Protein AF-A0A8T4E4V2-F1 (afdb_monomer_lite)

Sequence (304 aa):
MKYALSVFMALALLLAGCPQEGSPDGGIWGGAGSCSDSDGGIYEFTRGVATVEDGAGTDKCLGQGGSVLEYYCEDGELASTDVECPLGYVCDDGACIVTPCFDTEEDADPGVAGTVQYSGAQYADSCIDDTWVREYSCTKEGVSEEAIECEEDEKCERGECMPILPCIDSDNGKDVYSAGVASVGAASYSDICVSYNVVFEYYCEDGGVRDVQIMC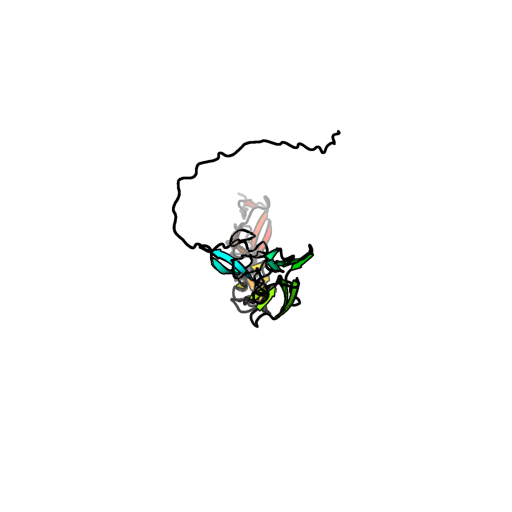PDGEECSGGVCIEAGDRECTDTDDGKSRYQRGTVSYWVGGEELSETDKCYDQDSVLEVWCTEDGSVGFGILECYDSDWCEDGACTSGS

Radius of gyration: 45.71 Å; chains: 1; bounding box: 99×48×114 Å

Structure (mmCIF, N/CA/C/O backbone):
data_AF-A0A8T4E4V2-F1
#
_entry.id   AF-A0A8T4E4V2-F1
#
loop_
_atom_site.group_PDB
_atom_site.id
_atom_site.type_symbol
_atom_site.label_atom_id
_atom_site.label_alt_id
_atom_site.label_comp_id
_atom_site.label_asym_id
_atom_site.label_entity_id
_atom_site.label_seq_id
_atom_site.pdbx_PDB_ins_code
_atom_site.Cartn_x
_atom_site.Cartn_y
_atom_site.Cartn_z
_atom_site.occupancy
_atom_site.B_iso_or_equiv
_atom_site.auth_seq_id
_atom_site.auth_comp_id
_atom_site.auth_asym_id
_atom_site.auth_atom_id
_atom_site.pdbx_PDB_model_num
ATOM 1 N N . MET A 1 1 ? -32.887 -2.544 -43.408 1.00 39.47 1 MET A N 1
ATOM 2 C CA . MET A 1 1 ? -32.008 -1.500 -43.982 1.00 39.47 1 MET A CA 1
ATOM 3 C C . MET A 1 1 ? -30.598 -2.080 -43.859 1.00 39.47 1 MET A C 1
ATOM 5 O O . MET A 1 1 ? -30.280 -2.464 -42.748 1.00 39.47 1 MET A O 1
ATOM 9 N N . LYS A 1 2 ? -29.828 -2.450 -44.902 1.00 36.28 2 LYS A N 1
ATOM 10 C CA . LYS A 1 2 ? -29.526 -1.802 -46.211 1.00 36.28 2 LYS A CA 1
ATOM 11 C C . LYS A 1 2 ? -29.052 -0.354 -45.995 1.00 36.28 2 LYS A C 1
ATOM 13 O O . LYS A 1 2 ? -29.832 0.379 -45.404 1.00 36.28 2 LYS A O 1
ATOM 18 N N . TYR A 1 3 ? -27.867 0.112 -46.410 1.00 35.22 3 TYR A N 1
ATOM 19 C CA . TYR A 1 3 ? -26.816 -0.400 -47.331 1.00 35.22 3 TYR A CA 1
ATOM 20 C C . TYR A 1 3 ? -25.424 -0.318 -46.633 1.00 35.22 3 TYR A C 1
ATOM 22 O O . TYR A 1 3 ? -25.357 0.322 -45.592 1.00 35.22 3 TYR A O 1
ATOM 30 N N . ALA A 1 4 ? -24.301 -0.953 -47.011 1.00 37.88 4 ALA A N 1
ATOM 31 C CA . ALA A 1 4 ? -23.813 -1.669 -48.212 1.00 37.88 4 ALA A CA 1
ATOM 32 C C . ALA A 1 4 ? -23.193 -0.816 -49.356 1.00 37.88 4 ALA A C 1
ATOM 34 O O . ALA A 1 4 ? -23.820 0.136 -49.806 1.00 37.88 4 ALA A O 1
ATOM 35 N N . LEU A 1 5 ? -22.036 -1.279 -49.884 1.00 36.38 5 LEU A N 1
ATOM 36 C CA . LEU A 1 5 ? -21.219 -0.735 -51.004 1.00 36.38 5 LEU A CA 1
ATOM 37 C C . LEU A 1 5 ? -20.515 0.626 -50.742 1.00 36.38 5 LEU A C 1
ATOM 39 O O . LEU A 1 5 ? -21.020 1.430 -49.973 1.00 36.38 5 LEU A O 1
ATOM 43 N N . SER A 1 6 ? -19.363 0.968 -51.350 1.00 35.31 6 SER A N 1
ATOM 44 C CA . SER A 1 6 ? -18.409 0.212 -52.198 1.00 35.31 6 SER A CA 1
ATOM 45 C C . SER A 1 6 ? -17.025 0.890 -52.213 1.00 35.31 6 SER A C 1
ATOM 47 O O . SER A 1 6 ? -16.926 2.106 -52.086 1.00 35.31 6 SER A O 1
ATOM 49 N N . VAL A 1 7 ? -15.981 0.108 -52.505 1.00 43.50 7 VAL A N 1
ATOM 50 C CA . VAL A 1 7 ? -14.716 0.561 -53.119 1.00 43.50 7 VAL A CA 1
ATOM 51 C C . VAL A 1 7 ? -14.992 1.364 -54.401 1.00 43.50 7 VAL A C 1
ATOM 53 O O . VAL A 1 7 ? -15.831 0.915 -55.181 1.00 43.50 7 VAL A O 1
ATOM 56 N N . PHE A 1 8 ? -14.258 2.458 -54.667 1.00 36.69 8 PHE A N 1
ATOM 57 C CA . PHE A 1 8 ? -13.700 2.750 -56.005 1.00 36.69 8 PHE A CA 1
ATOM 58 C C . PHE A 1 8 ? -12.601 3.834 -56.007 1.00 36.69 8 PHE A C 1
ATOM 60 O O . PHE A 1 8 ? -12.699 4.854 -55.333 1.00 36.69 8 PHE A O 1
ATOM 67 N N . MET A 1 9 ? -11.573 3.584 -56.826 1.00 43.47 9 MET A N 1
ATOM 68 C CA . MET A 1 9 ? -10.513 4.501 -57.274 1.00 43.47 9 MET A CA 1
ATOM 69 C C . MET A 1 9 ? -10.994 5.917 -57.640 1.00 43.47 9 MET A C 1
ATOM 71 O O . MET A 1 9 ? -11.980 6.064 -58.361 1.00 43.47 9 MET A O 1
ATOM 75 N N . ALA A 1 10 ? -10.165 6.921 -57.338 1.00 35.94 10 ALA A N 1
ATOM 76 C CA . ALA A 1 10 ? -10.130 8.189 -58.068 1.00 35.94 10 ALA A CA 1
ATOM 77 C C . ALA A 1 10 ? -8.676 8.673 -58.235 1.00 35.94 10 ALA A C 1
ATOM 79 O O . ALA A 1 10 ? -8.118 9.349 -57.375 1.00 35.94 10 ALA A O 1
ATOM 80 N N . LEU A 1 11 ? -8.059 8.307 -59.362 1.00 46.28 11 LEU A N 1
ATOM 81 C CA . LEU A 1 11 ? -6.797 8.885 -59.822 1.00 46.28 11 LEU A CA 1
ATOM 82 C C . LEU A 1 11 ? -7.054 10.335 -60.268 1.00 46.28 11 LEU A C 1
ATOM 84 O O . LEU A 1 11 ? -7.812 10.551 -61.213 1.00 46.28 11 LEU A O 1
ATOM 88 N N . ALA A 1 12 ? -6.405 11.310 -59.634 1.00 37.03 12 ALA A N 1
ATOM 89 C CA . ALA A 1 12 ? -6.457 12.711 -60.046 1.00 37.03 12 ALA A CA 1
ATOM 90 C C . ALA A 1 12 ? -5.039 13.250 -60.278 1.00 37.03 12 ALA A C 1
ATOM 92 O O . ALA A 1 12 ? -4.390 13.745 -59.360 1.00 37.03 12 ALA A O 1
ATOM 93 N N . LEU A 1 13 ? -4.563 13.172 -61.527 1.00 45.62 13 LEU A N 1
ATOM 94 C CA . LEU A 1 13 ? -3.445 14.009 -61.964 1.00 45.62 13 LEU A CA 1
ATOM 95 C C . LEU A 1 13 ? -3.880 15.476 -61.876 1.00 45.62 13 LEU A C 1
ATOM 97 O O . LEU A 1 13 ? -4.784 15.892 -62.601 1.00 45.62 13 LEU A O 1
ATOM 101 N N . LEU A 1 14 ? -3.178 16.268 -61.070 1.00 39.56 14 LEU A N 1
ATOM 102 C CA . LEU A 1 14 ? -3.188 17.722 -61.177 1.00 39.56 14 LEU A CA 1
ATOM 103 C C . LEU A 1 14 ? -1.770 18.209 -61.460 1.00 39.56 14 LEU A C 1
ATOM 105 O O . LEU A 1 14 ? -0.924 18.314 -60.579 1.00 39.56 14 LEU A O 1
ATOM 109 N N . LEU A 1 15 ? -1.532 18.487 -62.742 1.00 49.88 15 LEU A N 1
ATOM 110 C CA . LEU A 1 15 ? -0.359 19.204 -63.217 1.00 49.88 15 LEU A CA 1
ATOM 111 C C . LEU A 1 15 ? -0.429 20.651 -62.713 1.00 49.88 15 LEU A C 1
ATOM 113 O O . LEU A 1 15 ? -1.198 21.453 -63.239 1.00 49.88 15 LEU A O 1
ATOM 117 N N . ALA A 1 16 ? 0.406 20.986 -61.735 1.00 39.09 16 ALA A N 1
ATOM 118 C CA . ALA A 1 16 ? 0.757 22.358 -61.398 1.00 39.09 16 ALA A CA 1
ATOM 119 C C . ALA A 1 16 ? 2.285 22.464 -61.453 1.00 39.09 16 ALA A C 1
ATOM 121 O O . ALA A 1 16 ? 2.982 21.906 -60.611 1.00 39.09 16 ALA A O 1
ATOM 122 N N . GLY A 1 17 ? 2.809 23.107 -62.497 1.00 41.75 17 GLY A N 1
ATOM 123 C CA . GLY A 1 17 ? 4.249 23.314 -62.632 1.00 41.75 17 GLY A CA 1
ATOM 124 C C . GLY A 1 17 ? 4.733 24.397 -61.672 1.00 41.75 17 GLY A C 1
ATOM 125 O O . GLY A 1 17 ? 4.156 25.485 -61.645 1.00 41.75 17 GLY A O 1
ATOM 126 N N . CYS A 1 18 ? 5.806 24.122 -60.930 1.00 37.28 18 CYS A N 1
ATOM 127 C CA . CYS A 1 18 ? 6.566 25.173 -60.255 1.00 37.28 18 CYS A CA 1
ATOM 128 C C . CYS A 1 18 ? 7.461 25.924 -61.263 1.00 37.28 18 CYS A C 1
ATOM 130 O O . CYS A 1 18 ? 7.867 25.335 -62.271 1.00 37.28 18 CYS A O 1
ATOM 132 N N . PRO A 1 19 ? 7.757 27.218 -61.037 1.00 37.38 19 PRO A N 1
ATOM 133 C CA . PRO A 1 19 ? 8.460 28.042 -62.015 1.00 37.38 19 PRO A CA 1
ATOM 134 C C . PRO A 1 19 ? 9.952 27.708 -62.083 1.00 37.38 19 PRO A C 1
ATOM 136 O O . PRO A 1 19 ? 10.592 27.480 -61.059 1.00 37.38 19 PRO A O 1
ATOM 139 N N . GLN A 1 20 ? 10.529 27.791 -63.283 1.00 42.16 20 GLN A N 1
ATOM 140 C CA . GLN A 1 20 ? 11.964 28.024 -63.421 1.00 42.16 20 GLN A CA 1
ATOM 141 C C . GLN A 1 20 ? 12.259 29.502 -63.144 1.00 42.16 20 GLN A C 1
ATOM 143 O O . GLN A 1 20 ? 12.123 30.346 -64.029 1.00 42.16 20 GLN A O 1
ATOM 148 N N . GLU A 1 21 ? 12.716 29.796 -61.934 1.00 40.00 21 GLU A N 1
ATOM 149 C CA . GLU A 1 21 ? 13.659 30.890 -61.700 1.00 40.00 21 GLU A CA 1
ATOM 150 C C . GLU A 1 21 ? 15.050 30.233 -61.712 1.00 40.00 21 GLU A C 1
ATOM 152 O O . GLU A 1 21 ? 15.244 29.159 -61.155 1.00 40.00 21 GLU A O 1
ATOM 157 N N . GLY A 1 22 ? 16.062 30.716 -62.418 1.00 36.47 22 GLY A N 1
ATOM 158 C CA . GLY A 1 22 ? 16.356 32.108 -62.730 1.00 36.47 22 GLY A CA 1
ATOM 159 C C . GLY A 1 22 ? 17.825 32.327 -62.374 1.00 36.47 22 GLY A C 1
ATOM 160 O O . GL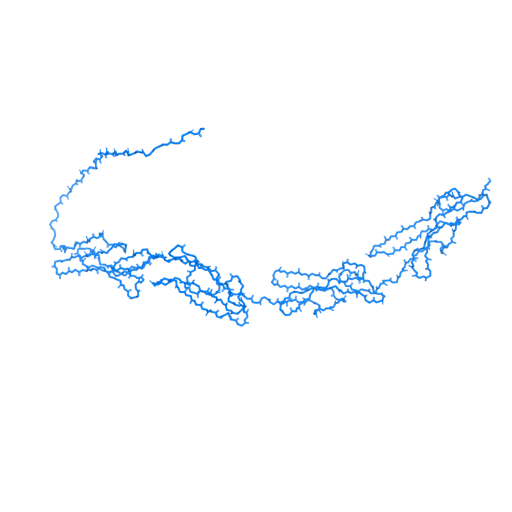Y A 1 22 ? 18.135 33.092 -61.472 1.00 36.47 22 GLY A O 1
ATOM 161 N N . SER A 1 23 ? 18.716 31.556 -63.009 1.00 51.50 23 SER A N 1
ATOM 162 C CA . SER A 1 23 ? 20.150 31.534 -62.696 1.00 51.50 23 SER A CA 1
ATOM 163 C C . SER A 1 23 ? 20.812 32.887 -62.993 1.00 51.50 23 SER A C 1
ATOM 165 O O . SER A 1 23 ? 20.654 33.389 -64.109 1.00 51.50 23 SER A O 1
ATOM 167 N N . PRO A 1 24 ? 21.591 33.448 -62.049 1.00 48.00 24 PRO A N 1
ATOM 168 C CA . PRO A 1 24 ? 22.550 34.502 -62.330 1.00 48.00 24 PRO A CA 1
ATOM 169 C C . PRO A 1 24 ? 23.978 33.939 -62.458 1.00 48.00 24 PRO A C 1
ATOM 171 O O . PRO A 1 24 ? 24.531 33.364 -61.525 1.00 48.00 24 PRO A O 1
ATOM 174 N N . ASP A 1 25 ? 24.555 34.143 -63.639 1.00 44.91 25 ASP A N 1
ATOM 175 C CA . ASP A 1 25 ? 25.971 34.403 -63.931 1.00 44.91 25 ASP A CA 1
ATOM 176 C C . ASP A 1 25 ? 27.081 33.791 -63.042 1.00 44.91 25 ASP A C 1
ATOM 178 O O . ASP A 1 25 ? 27.530 34.361 -62.051 1.00 44.91 25 ASP A O 1
ATOM 182 N N . GLY A 1 26 ? 27.707 32.738 -63.575 1.00 51.09 26 GLY A N 1
ATOM 183 C CA . GLY A 1 26 ? 29.086 32.860 -64.073 1.00 51.09 26 GLY A CA 1
ATOM 184 C C . GLY A 1 26 ? 30.171 33.399 -63.127 1.00 51.09 26 GLY A C 1
ATOM 185 O O . GLY A 1 26 ? 30.772 34.435 -63.413 1.00 51.09 26 GLY A O 1
ATOM 186 N N . GLY A 1 27 ? 30.526 32.636 -62.091 1.00 36.19 27 GLY A N 1
ATOM 187 C CA . GLY A 1 27 ? 31.752 32.830 -61.307 1.00 36.19 27 GLY A CA 1
ATOM 188 C C . GLY A 1 27 ? 32.769 31.707 -61.531 1.00 36.19 27 GLY A C 1
ATOM 189 O O . GLY A 1 27 ? 32.610 30.621 -60.987 1.00 36.19 27 GLY A O 1
ATOM 190 N N . ILE A 1 28 ? 33.838 31.957 -62.299 1.00 53.66 28 ILE A N 1
ATOM 191 C CA . ILE A 1 28 ? 34.968 31.016 -62.414 1.00 53.66 28 ILE A CA 1
ATOM 192 C C . ILE A 1 28 ? 35.883 31.190 -61.195 1.00 53.66 28 ILE A C 1
ATOM 194 O O . ILE A 1 28 ? 36.701 32.108 -61.173 1.00 53.66 28 ILE A O 1
ATOM 198 N N . TRP A 1 29 ? 35.779 30.284 -60.224 1.00 45.31 29 TRP A N 1
ATOM 199 C CA . TRP A 1 29 ? 36.823 29.977 -59.238 1.00 45.31 29 TRP A CA 1
ATOM 200 C C . TRP A 1 29 ? 37.020 28.456 -59.199 1.00 45.31 29 TRP A C 1
ATOM 202 O O . TRP A 1 29 ? 36.083 27.701 -59.449 1.00 45.31 29 TRP A O 1
ATOM 212 N N . GLY A 1 30 ? 38.265 28.009 -59.033 1.00 41.50 30 GLY A N 1
ATOM 213 C CA . GLY A 1 30 ? 38.653 26.626 -59.326 1.00 41.50 30 GLY A CA 1
ATOM 214 C C . GLY A 1 30 ? 38.574 25.681 -58.130 1.00 41.50 30 GLY A C 1
ATOM 215 O O . GLY A 1 30 ? 38.861 26.092 -57.012 1.00 41.50 30 GLY A O 1
ATOM 216 N N . GLY A 1 31 ? 38.299 24.405 -58.417 1.00 50.94 31 GLY A N 1
ATOM 217 C CA . GLY A 1 31 ? 38.562 23.286 -57.508 1.00 50.94 31 GLY A CA 1
ATOM 218 C C . GLY A 1 31 ? 37.593 23.150 -56.336 1.00 50.94 31 GLY A C 1
ATOM 219 O O . GLY A 1 31 ? 38.034 23.195 -55.196 1.00 50.94 31 GLY A O 1
ATOM 220 N N . ALA A 1 32 ? 36.305 22.945 -56.617 1.00 52.34 32 ALA A N 1
ATOM 221 C CA . ALA A 1 32 ? 35.424 22.257 -55.675 1.00 52.34 32 ALA A CA 1
ATOM 222 C C . ALA A 1 32 ? 35.507 20.750 -55.960 1.00 52.34 32 ALA A C 1
ATOM 224 O O . ALA A 1 32 ? 35.375 20.354 -57.124 1.00 52.34 32 ALA A O 1
ATOM 225 N N . GLY A 1 33 ? 35.742 19.934 -54.930 1.00 61.53 33 GLY A N 1
ATOM 226 C CA . GLY A 1 33 ? 35.656 18.480 -55.042 1.00 61.53 33 GLY A CA 1
ATOM 227 C C . GLY A 1 33 ? 34.242 18.059 -55.444 1.00 61.53 33 GLY A C 1
ATOM 228 O O . GLY A 1 33 ? 33.252 18.639 -54.991 1.00 61.53 33 GLY A O 1
ATOM 229 N N . SER A 1 34 ? 34.122 17.081 -56.342 1.00 85.62 34 SER A N 1
ATOM 230 C CA . SER A 1 34 ? 32.820 16.518 -56.697 1.00 85.62 34 SER A CA 1
ATOM 231 C C . SER A 1 34 ? 32.467 15.392 -55.729 1.00 85.62 34 SER A C 1
ATOM 233 O O . SER A 1 34 ? 32.663 14.220 -56.052 1.00 85.62 34 SER A O 1
ATOM 235 N N . CYS A 1 35 ? 31.963 15.754 -54.550 1.00 91.44 35 CYS A N 1
ATOM 236 C CA . CYS A 1 35 ? 31.264 14.808 -53.688 1.00 91.44 35 CYS A CA 1
ATOM 237 C C . CYS A 1 35 ? 29.815 14.631 -54.165 1.00 91.44 35 CYS A C 1
ATOM 239 O O . CYS A 1 35 ? 29.146 15.607 -54.521 1.00 91.44 35 CYS A O 1
ATOM 241 N N . SER A 1 36 ? 29.328 13.393 -54.183 1.00 94.06 36 SER A N 1
ATOM 242 C CA . SER A 1 36 ? 27.912 13.072 -54.375 1.00 94.06 36 SER A CA 1
ATOM 243 C C . SER A 1 36 ? 27.434 12.081 -53.332 1.00 94.06 36 SER A C 1
ATOM 245 O O . SER A 1 36 ? 28.112 11.089 -53.076 1.00 94.06 36 SER A O 1
ATOM 247 N N . ASP A 1 37 ? 26.249 12.349 -52.806 1.00 94.12 37 ASP A N 1
ATOM 248 C CA . ASP A 1 37 ? 25.612 11.641 -51.703 1.00 94.12 37 ASP A CA 1
ATOM 249 C C . ASP A 1 37 ? 24.332 10.940 -52.189 1.00 94.12 37 ASP A C 1
ATOM 251 O O . ASP A 1 37 ? 23.680 11.445 -53.112 1.00 94.12 37 ASP A O 1
ATOM 255 N N . SER A 1 38 ? 23.984 9.775 -51.636 1.00 95.81 38 SER A N 1
ATOM 256 C CA . SER A 1 38 ? 22.912 8.926 -52.186 1.00 95.81 38 SER A CA 1
ATOM 257 C C . SER A 1 38 ? 21.547 9.073 -51.508 1.00 95.81 38 SER A C 1
ATOM 259 O O . SER A 1 38 ? 20.529 8.873 -52.174 1.00 95.81 38 SER A O 1
ATOM 261 N N . ASP A 1 39 ? 21.515 9.435 -50.229 1.00 92.50 39 ASP A N 1
ATOM 262 C CA . ASP A 1 39 ? 20.314 9.837 -49.470 1.00 92.50 39 ASP A CA 1
ATOM 263 C C . ASP A 1 39 ? 20.184 11.372 -49.407 1.00 92.50 39 ASP A C 1
ATOM 265 O O . ASP A 1 39 ? 19.068 11.897 -49.417 1.00 92.50 39 ASP A O 1
ATOM 269 N N . GLY A 1 40 ? 21.310 12.092 -49.480 1.00 88.56 40 GLY A N 1
ATOM 270 C CA . GLY A 1 40 ? 21.368 13.541 -49.629 1.00 88.56 40 GLY A CA 1
ATOM 271 C C . GLY A 1 40 ? 21.808 14.310 -48.384 1.00 88.56 40 GLY A C 1
ATOM 272 O O . GLY A 1 40 ? 21.479 15.499 -48.295 1.00 88.56 40 GLY A O 1
ATOM 273 N N . GLY A 1 41 ? 22.514 13.683 -47.441 1.00 90.50 41 GLY A N 1
ATOM 274 C CA . GLY A 1 41 ? 23.152 14.371 -46.323 1.00 90.50 41 GLY A CA 1
ATOM 275 C C . GLY A 1 41 ? 23.321 13.459 -45.115 1.00 90.50 41 GLY A C 1
ATOM 276 O O . GLY A 1 41 ? 23.937 12.415 -45.206 1.00 90.50 41 GLY A O 1
ATOM 277 N N . ILE A 1 42 ? 22.797 13.888 -43.967 1.00 94.56 42 ILE A N 1
ATOM 278 C CA . ILE A 1 42 ? 22.727 13.061 -42.759 1.00 94.56 42 ILE A CA 1
ATOM 279 C C . ILE A 1 42 ? 21.274 12.575 -42.652 1.00 94.56 42 ILE A C 1
ATOM 281 O O . ILE A 1 42 ? 20.386 13.385 -42.370 1.00 94.56 42 ILE A O 1
ATOM 285 N N . TYR A 1 43 ? 21.038 11.298 -42.953 1.00 94.06 43 TYR A N 1
ATOM 286 C CA . TYR A 1 43 ? 19.743 10.620 -43.055 1.00 94.06 43 TYR A CA 1
ATOM 287 C C . TYR A 1 43 ? 19.807 9.172 -42.536 1.00 94.06 43 TYR A C 1
ATOM 289 O O . TYR A 1 43 ? 19.597 8.204 -43.271 1.00 94.06 43 TYR A O 1
ATOM 297 N N . GLU A 1 44 ? 19.908 9.033 -41.217 1.00 93.81 44 GLU A N 1
ATOM 298 C CA . GLU A 1 44 ? 20.176 7.790 -40.487 1.00 93.81 44 GLU A CA 1
ATOM 299 C C . GLU A 1 44 ? 19.194 6.629 -40.752 1.00 93.81 44 GLU A C 1
ATOM 301 O O . GLU A 1 44 ? 19.479 5.479 -40.427 1.00 93.81 44 GLU A O 1
ATOM 306 N N . PHE A 1 45 ? 18.022 6.893 -41.338 1.00 94.44 45 PHE A N 1
ATOM 307 C CA . PHE A 1 45 ? 17.005 5.891 -41.691 1.00 94.44 45 PHE A CA 1
ATOM 308 C C . PHE A 1 45 ? 17.195 5.247 -43.074 1.00 94.44 45 PHE A C 1
ATOM 310 O O . PHE A 1 45 ? 16.421 4.362 -43.450 1.00 94.44 45 PHE A O 1
ATOM 317 N N . THR A 1 46 ? 18.164 5.700 -43.870 1.00 95.75 46 THR A N 1
ATOM 318 C CA . THR A 1 46 ? 18.472 5.149 -45.197 1.00 95.75 46 THR A CA 1
ATOM 319 C C . THR A 1 46 ? 19.955 4.851 -45.273 1.00 95.75 46 THR A C 1
ATOM 321 O O . THR A 1 46 ? 20.763 5.697 -44.940 1.00 95.75 46 THR A O 1
ATOM 324 N N . ARG A 1 47 ? 20.325 3.662 -45.755 1.00 96.06 47 ARG A N 1
ATOM 325 C CA . ARG A 1 47 ? 21.735 3.332 -45.954 1.00 96.06 47 ARG A CA 1
ATOM 326 C C . ARG A 1 47 ? 22.286 4.084 -47.168 1.00 96.06 47 ARG A C 1
ATOM 328 O O . ARG A 1 47 ? 21.914 3.760 -48.303 1.00 96.06 47 ARG A O 1
ATOM 335 N N . GLY A 1 48 ? 23.216 4.990 -46.919 1.00 96.81 48 GLY A N 1
ATOM 336 C CA . GLY A 1 48 ? 23.885 5.845 -47.880 1.00 96.81 48 GLY A CA 1
ATOM 337 C C . GLY A 1 48 ? 25.284 5.430 -48.328 1.00 96.81 48 GLY A C 1
ATOM 338 O O . GLY A 1 48 ? 25.899 4.461 -47.858 1.00 96.81 48 GLY A O 1
ATOM 339 N N . VAL A 1 49 ? 25.772 6.184 -49.317 1.00 97.06 49 VAL A N 1
ATOM 340 C CA . VAL A 1 49 ? 27.096 6.105 -49.942 1.00 97.06 49 VAL A CA 1
ATOM 341 C C . VAL A 1 49 ? 27.489 7.497 -50.465 1.00 97.06 49 VAL A C 1
ATOM 343 O O . VAL A 1 49 ? 27.139 7.861 -51.592 1.00 97.06 49 VAL A O 1
ATOM 346 N N . ALA A 1 50 ? 28.289 8.247 -49.706 1.00 96.69 50 ALA A N 1
ATOM 347 C CA . ALA A 1 50 ? 28.959 9.447 -50.212 1.00 96.69 50 ALA A CA 1
ATOM 348 C C . ALA A 1 50 ? 30.243 9.103 -50.998 1.00 96.69 50 ALA A C 1
ATOM 350 O O . ALA A 1 50 ? 31.103 8.352 -50.531 1.00 96.69 50 ALA A O 1
ATOM 351 N N . THR A 1 51 ? 30.409 9.662 -52.201 1.00 95.62 51 THR A N 1
ATOM 352 C CA . THR A 1 51 ? 31.534 9.371 -53.115 1.00 95.62 51 THR A CA 1
ATOM 353 C C . THR A 1 51 ? 32.241 10.629 -53.611 1.00 95.62 51 THR A C 1
ATOM 355 O O . THR A 1 51 ? 31.575 11.557 -54.061 1.00 95.62 51 THR A O 1
ATOM 358 N N . VAL A 1 52 ? 33.576 10.608 -53.642 1.00 93.25 52 VAL A N 1
ATOM 359 C CA . VAL A 1 52 ? 34.474 11.626 -54.231 1.00 93.25 52 VAL A CA 1
ATOM 360 C C . VAL A 1 52 ? 35.364 10.994 -55.319 1.00 93.25 52 VAL A C 1
ATOM 362 O O . VAL A 1 52 ? 35.362 9.774 -55.479 1.00 93.25 52 VAL A O 1
ATOM 365 N N . GLU A 1 53 ? 36.146 11.781 -56.075 1.00 89.00 53 GLU A N 1
ATOM 366 C CA . GLU A 1 53 ? 36.975 11.248 -57.184 1.00 89.00 53 GLU A CA 1
ATOM 367 C C . GLU A 1 53 ? 37.948 10.127 -56.753 1.00 89.00 53 GLU A C 1
ATOM 369 O O . GLU A 1 53 ? 38.148 9.172 -57.505 1.00 89.00 53 GLU A O 1
ATOM 374 N N . ASP A 1 54 ? 38.512 10.215 -55.541 1.00 86.25 54 ASP A N 1
ATOM 375 C CA . ASP A 1 54 ? 39.530 9.288 -55.017 1.00 86.25 54 ASP A CA 1
ATOM 376 C C . ASP A 1 54 ? 39.002 8.277 -53.966 1.00 86.25 54 ASP A C 1
ATOM 378 O O . ASP A 1 54 ? 39.788 7.511 -53.400 1.00 86.25 54 ASP A O 1
ATOM 382 N N . GLY A 1 55 ? 37.693 8.229 -53.673 1.00 90.69 55 GLY A N 1
ATOM 383 C CA . GLY A 1 55 ? 37.176 7.355 -52.609 1.00 90.69 55 GLY A CA 1
ATOM 384 C C . GLY A 1 55 ? 35.668 7.408 -52.353 1.00 90.69 55 GLY A C 1
ATOM 385 O O . GLY A 1 55 ? 34.934 8.176 -52.965 1.00 90.69 55 GLY A O 1
ATOM 386 N N . ALA A 1 56 ? 35.204 6.568 -51.425 1.00 95.38 56 ALA A N 1
ATOM 387 C CA . ALA A 1 56 ? 33.808 6.510 -51.001 1.00 95.38 56 ALA A CA 1
ATOM 388 C C . ALA A 1 56 ? 33.684 6.147 -49.514 1.00 95.38 56 ALA A C 1
ATOM 390 O O . ALA A 1 56 ? 34.451 5.324 -49.004 1.00 95.38 56 ALA A O 1
ATOM 391 N N . GLY A 1 57 ? 32.694 6.743 -48.857 1.00 96.44 57 GLY A N 1
ATOM 392 C CA . GLY A 1 57 ? 32.111 6.286 -47.603 1.00 96.44 57 GLY A CA 1
ATOM 393 C C . GLY A 1 57 ? 30.874 5.425 -47.867 1.00 96.44 57 GLY A C 1
ATOM 394 O O . GLY A 1 57 ? 30.318 5.422 -48.962 1.00 96.44 57 GLY A O 1
ATOM 395 N N . THR A 1 58 ? 30.464 4.630 -46.889 1.00 97.69 58 THR A N 1
ATOM 396 C CA . THR A 1 58 ? 29.221 3.847 -46.936 1.00 97.69 58 THR A CA 1
ATOM 397 C C . THR A 1 58 ? 28.775 3.630 -45.513 1.00 97.69 58 THR A C 1
ATOM 399 O O . THR A 1 58 ? 29.588 3.194 -44.685 1.00 97.69 58 THR A O 1
ATOM 402 N N . ASP A 1 59 ? 27.505 3.902 -45.256 1.00 97.94 59 ASP A N 1
ATOM 403 C CA . ASP A 1 59 ? 26.995 3.904 -43.896 1.00 97.94 59 ASP A CA 1
ATOM 404 C C . ASP A 1 59 ? 27.023 2.507 -43.310 1.00 97.94 59 ASP A C 1
ATOM 406 O O . ASP A 1 59 ? 26.884 1.479 -43.995 1.00 97.94 59 ASP A O 1
ATOM 410 N N . LYS A 1 60 ? 27.332 2.474 -42.019 1.00 96.00 60 LYS A N 1
ATOM 411 C CA . LYS A 1 60 ? 27.607 1.238 -41.299 1.00 96.00 60 LYS A CA 1
ATOM 412 C C . LYS A 1 60 ? 27.342 1.425 -39.819 1.00 96.00 60 LYS A C 1
ATOM 414 O O . LYS A 1 60 ? 27.636 2.468 -39.244 1.00 96.00 60 LYS A O 1
ATOM 419 N N . CYS A 1 61 ? 26.874 0.365 -39.185 1.00 94.94 61 CYS A N 1
ATOM 420 C CA . CYS A 1 61 ? 26.627 0.377 -37.756 1.00 94.94 61 CYS A CA 1
ATOM 421 C C . CYS A 1 61 ? 27.930 0.442 -36.952 1.00 94.94 61 CYS A C 1
ATOM 423 O O . CYS A 1 61 ? 28.904 -0.257 -37.253 1.00 94.94 61 CYS A O 1
ATOM 425 N N . LEU A 1 62 ? 27.930 1.272 -35.912 1.00 90.62 62 LEU A N 1
ATOM 426 C CA . LEU A 1 62 ? 29.014 1.402 -34.946 1.00 90.62 62 LEU A CA 1
ATOM 427 C C . LEU A 1 62 ? 28.747 0.582 -33.684 1.00 90.62 62 LEU A C 1
ATOM 429 O O . LEU A 1 62 ? 27.609 0.388 -33.253 1.00 90.62 62 LEU A O 1
ATOM 433 N N . GLY A 1 63 ? 29.837 0.131 -33.057 1.00 73.31 63 GLY A N 1
ATOM 434 C CA . GLY A 1 63 ? 29.799 -0.577 -31.780 1.00 73.31 63 GLY A CA 1
ATOM 435 C C . GLY A 1 63 ? 28.883 -1.801 -31.823 1.00 73.31 63 GLY A C 1
ATOM 436 O O . GLY A 1 63 ? 29.067 -2.694 -32.646 1.00 73.31 63 GLY A O 1
ATOM 437 N N . GLN A 1 64 ? 27.902 -1.835 -30.922 1.00 62.53 64 GLN A N 1
ATOM 438 C CA . GLN A 1 64 ? 26.884 -2.887 -30.866 1.00 62.53 64 GLN A CA 1
ATOM 439 C C . GLN A 1 64 ? 25.608 -2.562 -31.673 1.00 62.53 64 GLN A C 1
ATOM 441 O O . GLN A 1 64 ? 24.614 -3.252 -31.488 1.00 62.53 64 GLN A O 1
ATOM 446 N N . GLY A 1 65 ? 25.585 -1.527 -32.523 1.00 65.38 65 GLY A N 1
ATOM 447 C CA . GLY A 1 65 ? 24.426 -1.194 -33.370 1.00 65.38 65 GLY A CA 1
ATOM 448 C C . GLY A 1 65 ? 23.435 -0.175 -32.793 1.00 65.38 65 GLY A C 1
ATOM 449 O O . GLY A 1 65 ? 22.296 -0.127 -33.242 1.00 65.38 65 GLY A O 1
ATOM 450 N N . GLY A 1 66 ? 23.841 0.635 -31.809 1.00 78.38 66 GLY A N 1
ATOM 451 C CA . GLY A 1 66 ? 23.043 1.781 -31.332 1.00 78.38 66 GLY A CA 1
ATOM 452 C C . GLY A 1 66 ? 23.192 3.051 -32.184 1.00 78.38 66 GLY A C 1
ATOM 453 O O . GLY A 1 66 ? 22.439 4.003 -32.011 1.00 78.38 66 GLY A O 1
ATOM 454 N N . SER A 1 67 ? 24.161 3.081 -33.103 1.00 90.75 67 SER A N 1
ATOM 455 C CA . SER A 1 67 ? 24.485 4.270 -33.897 1.00 90.75 67 SER A CA 1
ATOM 456 C C . SER A 1 67 ? 24.930 3.888 -35.309 1.00 90.75 67 SER A C 1
ATOM 458 O O . SER A 1 67 ? 25.568 2.846 -35.504 1.00 90.75 67 SER A O 1
ATOM 460 N N . VAL A 1 68 ? 24.635 4.753 -36.273 1.00 96.00 68 VAL A N 1
ATOM 461 C CA . VAL A 1 68 ? 25.167 4.731 -37.640 1.00 96.00 68 VAL A CA 1
ATOM 462 C C . VAL A 1 68 ? 26.432 5.599 -37.671 1.00 96.00 68 VAL A C 1
ATOM 464 O O . VAL A 1 68 ? 26.437 6.693 -37.109 1.00 96.00 68 VAL A O 1
ATOM 467 N N . LEU A 1 69 ? 27.515 5.131 -38.303 1.00 96.94 69 LEU A N 1
ATOM 468 C CA . LEU A 1 69 ? 28.521 6.048 -38.847 1.00 96.94 69 LEU A CA 1
ATOM 469 C C . LEU A 1 69 ? 28.016 6.486 -40.211 1.00 96.94 69 LEU A C 1
ATOM 471 O O . LEU A 1 69 ? 28.114 5.714 -41.169 1.00 96.94 69 LEU A O 1
ATOM 475 N N . GLU A 1 70 ? 27.511 7.705 -40.249 1.00 97.56 70 GLU A N 1
ATOM 476 C CA . GLU A 1 70 ? 27.012 8.360 -41.444 1.00 97.56 70 GLU A CA 1
ATOM 477 C C . GLU A 1 70 ? 28.177 8.924 -42.254 1.00 97.56 70 GLU A C 1
ATOM 479 O O . GLU A 1 70 ? 29.064 9.568 -41.688 1.00 97.56 70 GLU A O 1
ATOM 484 N N . TYR A 1 71 ? 28.175 8.727 -43.568 1.00 97.62 71 TYR A N 1
ATOM 485 C CA . TYR A 1 71 ? 29.102 9.319 -44.521 1.00 97.62 71 TYR A CA 1
ATOM 486 C C . TYR A 1 71 ? 28.355 10.236 -45.476 1.00 97.62 71 TYR A C 1
ATOM 488 O O . TYR A 1 71 ? 27.658 9.765 -46.368 1.00 97.62 71 TYR A O 1
ATOM 496 N N . TYR A 1 72 ? 28.614 11.533 -45.353 1.00 96.88 72 TYR A N 1
ATOM 497 C CA . TYR A 1 72 ? 27.889 12.571 -46.074 1.00 96.88 72 TYR A CA 1
ATOM 498 C C . TYR A 1 72 ? 28.836 13.518 -46.819 1.00 96.88 72 TYR A C 1
ATOM 500 O O . TYR A 1 72 ? 30.049 13.544 -46.579 1.00 96.88 72 TYR A O 1
ATOM 508 N N . CYS A 1 73 ? 28.291 14.317 -47.734 1.00 95.38 73 CYS A N 1
ATOM 509 C CA . CYS A 1 73 ? 29.057 15.348 -48.441 1.00 95.38 73 CYS A CA 1
ATOM 510 C C . CYS A 1 73 ? 29.021 16.714 -47.729 1.00 95.38 73 CYS A C 1
ATOM 512 O O . CYS A 1 73 ? 27.956 17.317 -47.596 1.00 95.38 73 CYS A O 1
ATOM 514 N N . GLU A 1 74 ? 30.188 17.267 -47.380 1.00 94.12 74 GLU A N 1
ATOM 515 C CA . GLU A 1 74 ? 30.332 18.618 -46.806 1.00 94.12 74 GLU A CA 1
ATOM 516 C C . GLU A 1 74 ? 31.356 19.434 -47.609 1.00 94.12 74 GLU A C 1
ATOM 518 O O . GLU A 1 74 ? 32.458 18.966 -47.876 1.00 94.12 74 GLU A O 1
ATOM 523 N N . ASP A 1 75 ? 30.978 20.634 -48.069 1.00 91.00 75 ASP A N 1
ATOM 524 C CA . ASP A 1 75 ? 31.803 21.535 -48.902 1.00 91.00 75 ASP A CA 1
ATOM 525 C C . ASP A 1 75 ? 32.476 20.897 -50.151 1.00 91.00 75 ASP A C 1
ATOM 527 O O . ASP A 1 75 ? 33.410 21.454 -50.731 1.00 91.00 75 ASP A O 1
ATOM 531 N N . GLY A 1 76 ? 31.951 19.762 -50.632 1.00 88.31 76 GLY A N 1
ATOM 532 C CA . GLY A 1 76 ? 32.487 19.010 -51.778 1.00 88.31 76 GLY A CA 1
ATOM 533 C C . GLY A 1 76 ? 33.506 17.923 -51.412 1.00 88.31 76 GLY A C 1
ATOM 534 O O . GLY A 1 76 ? 34.042 17.271 -52.308 1.00 88.31 76 GLY A O 1
ATOM 535 N N . GLU A 1 77 ? 33.732 17.694 -50.121 1.00 91.62 77 GLU A N 1
ATOM 536 C CA . GLU A 1 77 ? 34.603 16.662 -49.559 1.00 91.62 77 GLU A CA 1
ATOM 537 C C . GLU A 1 77 ? 33.780 15.561 -48.861 1.00 91.62 77 GLU A C 1
ATOM 539 O O . GLU A 1 77 ? 32.602 15.740 -48.542 1.00 91.62 77 GLU A O 1
ATOM 544 N N . LEU A 1 78 ? 34.412 14.407 -48.621 1.00 94.19 78 LEU A N 1
ATOM 545 C CA . LEU A 1 78 ? 33.816 13.299 -47.871 1.00 94.19 78 LEU A CA 1
ATOM 546 C C . LEU A 1 78 ? 33.932 13.558 -46.361 1.00 94.19 78 LEU A C 1
ATOM 548 O O . LEU A 1 78 ? 35.040 13.567 -45.819 1.00 94.19 78 LEU A O 1
ATOM 552 N N . ALA A 1 79 ? 32.794 13.710 -45.688 1.00 95.81 79 ALA A N 1
ATOM 553 C CA . ALA A 1 79 ? 32.685 13.857 -44.242 1.00 95.81 79 ALA A CA 1
ATOM 554 C C . ALA A 1 79 ? 32.064 12.603 -43.599 1.00 95.81 79 ALA A C 1
ATOM 556 O O . ALA A 1 79 ? 31.604 11.689 -44.289 1.00 95.81 79 ALA A O 1
ATOM 557 N N . SER A 1 80 ? 32.082 12.534 -42.266 1.00 96.56 80 SER A N 1
ATOM 558 C CA . SER A 1 80 ? 31.364 11.494 -41.522 1.00 96.56 80 SER A CA 1
ATOM 559 C C . SER A 1 80 ? 31.046 11.909 -40.090 1.00 96.56 80 SER A C 1
ATOM 561 O O . SER A 1 80 ? 31.878 12.561 -39.455 1.00 96.56 80 SER A O 1
ATOM 563 N N . THR A 1 81 ? 29.905 11.469 -39.560 1.00 97.12 81 THR A N 1
ATOM 564 C CA . THR A 1 81 ? 29.492 11.700 -38.167 1.00 97.12 81 THR A CA 1
ATOM 565 C C . THR A 1 81 ? 28.830 10.460 -37.577 1.00 97.12 81 THR A C 1
ATOM 567 O O . THR A 1 81 ? 28.248 9.654 -38.297 1.00 97.12 81 THR A O 1
ATOM 570 N N . ASP A 1 82 ? 28.891 10.322 -36.257 1.00 96.25 82 ASP A N 1
ATOM 571 C CA . ASP A 1 82 ? 28.156 9.290 -35.532 1.00 96.25 82 ASP A CA 1
ATOM 572 C C . ASP A 1 82 ? 26.731 9.818 -35.271 1.00 96.25 82 ASP A C 1
ATOM 574 O O . ASP A 1 82 ? 26.574 10.908 -34.713 1.00 96.25 82 ASP A O 1
ATOM 578 N N . VAL A 1 83 ? 25.700 9.070 -35.678 1.00 94.81 83 VAL A N 1
ATOM 579 C CA . VAL A 1 83 ? 24.282 9.382 -35.421 1.00 94.81 83 VAL A CA 1
ATOM 580 C C . VAL A 1 83 ? 23.664 8.257 -34.603 1.00 94.81 83 VAL A C 1
ATOM 582 O O . VAL A 1 83 ? 23.702 7.093 -34.999 1.00 94.81 83 VAL A O 1
ATOM 585 N N . GLU A 1 84 ? 23.115 8.586 -33.440 1.00 92.62 84 GLU A N 1
ATOM 586 C CA . GLU A 1 84 ? 22.434 7.628 -32.570 1.00 92.62 84 GLU A CA 1
ATOM 587 C C . GLU A 1 84 ? 21.031 7.316 -33.107 1.00 92.62 84 GLU A C 1
ATOM 589 O O . GLU A 1 84 ? 20.289 8.228 -33.477 1.00 92.62 84 GLU A O 1
ATOM 594 N N . CYS A 1 85 ? 20.663 6.033 -33.169 1.00 86.88 85 CYS A N 1
ATOM 595 C CA . CYS A 1 85 ? 19.327 5.655 -33.618 1.00 86.88 85 CYS A CA 1
ATOM 596 C C . CYS A 1 85 ? 18.279 6.080 -32.577 1.00 86.88 85 CYS A C 1
ATOM 598 O O . CYS A 1 85 ? 18.461 5.795 -31.392 1.00 86.88 85 CYS A O 1
ATOM 600 N N . PRO A 1 86 ? 17.161 6.712 -32.982 1.00 83.19 86 PRO A N 1
ATOM 601 C CA . PRO A 1 86 ? 16.103 7.086 -32.047 1.00 83.19 86 PRO A CA 1
ATOM 602 C C . PRO A 1 86 ? 15.493 5.885 -31.314 1.00 83.19 86 PRO A C 1
ATOM 604 O O . PRO A 1 86 ? 15.500 4.762 -31.821 1.00 83.19 86 PRO A O 1
ATOM 607 N N . LEU A 1 87 ? 14.889 6.140 -30.148 1.00 69.25 87 LEU A N 1
ATOM 608 C CA . LEU A 1 87 ? 14.186 5.123 -29.357 1.00 69.25 87 LEU A CA 1
ATOM 609 C C . LEU A 1 87 ? 13.206 4.309 -30.222 1.00 69.25 87 LEU A C 1
ATOM 611 O O . LEU A 1 87 ? 12.417 4.864 -30.992 1.00 69.25 87 LEU A O 1
ATOM 615 N N . GLY A 1 88 ? 13.267 2.982 -30.089 1.00 69.25 88 GLY A N 1
ATOM 616 C CA . GLY A 1 88 ? 12.507 2.045 -30.922 1.00 69.25 88 GLY A CA 1
ATOM 617 C C . GLY A 1 88 ? 13.131 1.736 -32.291 1.00 69.25 88 GLY A C 1
ATOM 618 O O . GLY A 1 88 ? 12.466 1.109 -33.115 1.00 69.25 88 GLY A O 1
ATOM 619 N N . TYR A 1 89 ? 14.382 2.140 -32.545 1.00 80.31 89 TYR A N 1
ATOM 620 C CA . TYR A 1 89 ? 15.154 1.764 -33.733 1.00 80.31 89 TYR A CA 1
ATOM 621 C C . TYR A 1 89 ? 16.507 1.145 -33.358 1.00 80.31 89 TYR A C 1
ATOM 623 O O . TYR A 1 89 ? 17.080 1.435 -32.310 1.00 80.31 89 TYR A O 1
ATOM 631 N N . VAL A 1 90 ? 17.036 0.297 -34.237 1.00 83.75 90 VAL A N 1
ATOM 632 C CA . VAL A 1 90 ? 18.375 -0.300 -34.141 1.00 83.75 90 VAL A CA 1
ATOM 633 C C . VAL A 1 90 ? 19.090 -0.126 -35.475 1.00 83.75 90 VAL A C 1
ATOM 635 O O . VAL A 1 90 ? 18.448 -0.184 -36.524 1.00 83.75 90 VAL A O 1
ATOM 638 N N . CYS A 1 91 ? 20.407 0.080 -35.465 1.00 89.19 91 CYS A N 1
ATOM 639 C CA . CYS A 1 91 ? 21.159 0.084 -36.712 1.00 89.19 91 CYS A CA 1
ATOM 640 C C . CYS A 1 91 ? 21.281 -1.346 -37.257 1.00 89.19 91 CYS A C 1
ATOM 642 O O . CYS A 1 91 ? 21.900 -2.203 -36.619 1.00 89.19 91 CYS A O 1
ATOM 644 N N . ASP A 1 92 ? 20.753 -1.573 -38.459 1.00 88.31 92 ASP A N 1
ATOM 645 C CA . ASP A 1 92 ? 20.973 -2.766 -39.277 1.00 88.31 92 ASP A CA 1
ATOM 646 C C . ASP A 1 92 ? 21.403 -2.357 -40.694 1.00 88.31 92 ASP A C 1
ATOM 648 O O . ASP A 1 92 ? 20.923 -1.370 -41.243 1.00 88.31 92 ASP A O 1
ATOM 652 N N . ASP A 1 93 ? 22.364 -3.083 -41.269 1.00 91.38 93 ASP A N 1
ATOM 653 C CA . ASP A 1 93 ? 22.996 -2.814 -42.577 1.00 91.38 93 ASP A CA 1
ATOM 654 C C . ASP A 1 93 ? 23.372 -1.335 -42.868 1.00 91.38 93 ASP A C 1
ATOM 656 O O . ASP A 1 93 ? 23.473 -0.930 -44.024 1.00 91.38 93 ASP A O 1
ATOM 660 N N . GLY A 1 94 ? 23.631 -0.530 -41.829 1.00 93.69 94 GLY A N 1
ATOM 661 C CA . GLY A 1 94 ? 23.969 0.893 -41.962 1.00 93.69 94 GLY A CA 1
ATOM 662 C C . GLY A 1 94 ? 22.774 1.848 -42.003 1.00 93.69 94 GLY A C 1
ATOM 663 O O . GLY A 1 94 ? 22.935 2.953 -42.496 1.00 93.69 94 GLY A O 1
ATOM 664 N N . ALA A 1 95 ? 21.603 1.444 -41.504 1.00 93.88 95 ALA A N 1
ATOM 665 C CA . ALA A 1 95 ? 20.448 2.317 -41.309 1.00 93.88 95 ALA A CA 1
ATOM 666 C C . ALA A 1 95 ? 19.699 1.973 -40.012 1.00 93.88 95 ALA A C 1
ATOM 668 O O . ALA A 1 95 ? 19.614 0.811 -39.617 1.00 93.88 95 ALA A O 1
ATOM 669 N N . CYS A 1 96 ? 19.097 2.968 -39.371 1.00 91.19 96 CYS A N 1
ATOM 670 C CA . CYS A 1 96 ? 18.181 2.793 -38.253 1.00 91.19 96 CYS A CA 1
ATOM 671 C C . CYS A 1 96 ? 16.855 2.192 -38.747 1.00 91.19 96 CYS A C 1
ATOM 673 O O . CYS A 1 96 ? 16.056 2.859 -39.408 1.00 91.19 96 CYS A O 1
ATOM 675 N N . ILE A 1 97 ? 16.596 0.931 -38.401 1.00 86.69 97 ILE A N 1
ATOM 676 C CA . ILE A 1 97 ? 15.348 0.216 -38.702 1.00 86.69 97 ILE A CA 1
ATOM 677 C C . ILE A 1 97 ? 14.502 0.036 -37.440 1.00 86.69 97 ILE A C 1
ATOM 679 O O . ILE A 1 97 ? 15.038 -0.038 -36.340 1.00 86.69 97 ILE A O 1
ATOM 683 N N . VAL A 1 98 ? 13.175 -0.040 -37.594 1.00 75.56 98 VAL A N 1
ATOM 684 C CA . VAL A 1 98 ? 12.242 -0.193 -36.462 1.00 75.56 98 VAL A CA 1
ATOM 685 C C . VAL A 1 98 ? 12.525 -1.492 -35.707 1.00 75.56 98 VAL A C 1
ATOM 687 O O . VAL A 1 98 ? 12.411 -2.585 -36.270 1.00 75.56 98 VAL A O 1
ATOM 690 N N . THR A 1 99 ? 12.816 -1.376 -34.415 1.00 71.38 99 THR A N 1
ATOM 691 C CA . THR A 1 99 ? 12.954 -2.508 -33.501 1.00 71.38 99 THR A CA 1
ATOM 692 C C . THR A 1 99 ? 11.566 -3.107 -33.236 1.00 71.38 99 THR A C 1
ATOM 694 O O . THR A 1 99 ? 10.636 -2.377 -32.896 1.00 71.38 99 THR A O 1
ATOM 697 N N . PRO A 1 100 ? 11.371 -4.436 -33.333 1.00 71.94 100 PRO A N 1
ATOM 698 C CA . PRO A 1 100 ? 10.089 -5.081 -33.020 1.00 71.94 100 PRO A CA 1
ATOM 699 C C . PRO A 1 100 ? 9.796 -5.177 -31.510 1.00 71.94 100 PRO A C 1
ATOM 701 O O . PRO A 1 100 ? 8.871 -5.897 -31.132 1.00 71.94 100 PRO A O 1
ATOM 704 N N . CYS A 1 101 ? 10.597 -4.498 -30.682 1.00 81.06 101 CYS A N 1
ATOM 705 C CA . CYS A 1 101 ? 10.551 -4.425 -29.227 1.00 81.06 101 CYS A CA 1
ATOM 706 C C . CYS A 1 101 ? 10.363 -2.957 -28.824 1.00 81.06 101 CYS A C 1
ATOM 708 O O . CYS A 1 101 ? 11.131 -2.104 -29.273 1.00 81.06 101 CYS A O 1
ATOM 710 N N . PHE A 1 102 ? 9.352 -2.680 -28.009 1.00 84.94 102 PHE A N 1
ATOM 711 C CA . PHE A 1 102 ? 9.134 -1.402 -27.340 1.00 84.94 102 PHE A CA 1
ATOM 712 C C . PHE A 1 102 ? 9.062 -1.656 -25.839 1.00 84.94 102 PHE A C 1
ATOM 714 O O . PHE A 1 102 ? 8.399 -2.605 -25.427 1.00 84.94 102 PHE A O 1
ATOM 721 N N . ASP A 1 103 ? 9.711 -0.799 -25.068 1.00 88.25 103 ASP A N 1
ATOM 722 C CA . ASP A 1 103 ? 9.795 -0.869 -23.616 1.00 88.25 103 ASP A CA 1
ATOM 723 C C . ASP A 1 103 ? 9.128 0.361 -22.993 1.00 88.25 103 ASP A C 1
ATOM 725 O O . ASP A 1 103 ? 9.116 1.428 -23.620 1.00 88.25 103 ASP A O 1
ATOM 729 N N . THR A 1 104 ? 8.553 0.230 -21.798 1.00 87.81 104 THR A N 1
ATOM 730 C CA . THR A 1 104 ? 8.020 1.388 -21.064 1.00 87.81 104 THR A CA 1
ATOM 731 C C . THR A 1 104 ? 9.038 2.045 -20.141 1.00 87.81 104 THR A C 1
ATOM 733 O O . THR A 1 104 ? 8.804 3.198 -19.769 1.00 87.81 104 THR A O 1
ATOM 736 N N . GLU A 1 105 ? 10.151 1.376 -19.831 1.00 83.94 105 GLU A N 1
ATOM 737 C CA . GLU A 1 105 ? 11.293 1.962 -19.119 1.00 83.94 105 GLU A CA 1
ATOM 738 C C . GLU A 1 105 ? 12.614 1.873 -19.902 1.00 83.94 105 GLU A C 1
ATOM 740 O O . GLU A 1 105 ? 12.649 1.498 -21.076 1.00 83.94 105 GLU A O 1
ATOM 745 N N . GLU A 1 106 ? 13.693 2.352 -19.280 1.00 71.81 106 GLU A N 1
ATOM 746 C CA . GLU A 1 106 ? 15.051 2.301 -19.819 1.00 71.81 106 GLU A CA 1
ATOM 747 C C . GLU A 1 106 ? 15.860 1.272 -19.017 1.00 71.81 106 GLU A C 1
ATOM 749 O O . GLU A 1 106 ? 16.003 1.408 -17.805 1.00 71.81 106 GLU A O 1
ATOM 754 N N . ASP A 1 107 ? 16.420 0.280 -19.718 1.00 78.88 107 ASP A N 1
ATOM 755 C CA . ASP A 1 107 ? 17.092 -0.897 -19.147 1.00 78.88 107 ASP A CA 1
ATOM 756 C C . ASP A 1 107 ? 16.157 -1.773 -18.274 1.00 78.88 107 ASP A C 1
ATOM 758 O O . ASP A 1 107 ? 14.956 -1.820 -18.507 1.00 78.88 107 ASP A O 1
ATOM 762 N N . ALA A 1 108 ? 16.724 -2.582 -17.377 1.00 87.31 108 ALA A N 1
ATOM 763 C CA . ALA A 1 108 ? 16.021 -3.492 -16.470 1.00 87.31 108 ALA A CA 1
ATOM 764 C C . ALA A 1 108 ? 16.071 -2.886 -15.054 1.00 87.31 108 ALA A C 1
ATOM 766 O O . ALA A 1 108 ? 16.991 -3.200 -14.289 1.00 87.31 108 ALA A O 1
ATOM 767 N N . ASP A 1 109 ? 15.179 -1.933 -14.766 1.00 92.44 109 ASP A N 1
ATOM 768 C CA . ASP A 1 109 ? 15.146 -1.173 -13.509 1.00 92.44 109 ASP A CA 1
ATOM 769 C C . ASP A 1 109 ? 14.071 -1.740 -12.564 1.00 92.44 109 ASP A C 1
ATOM 771 O O . ASP A 1 109 ? 12.915 -1.324 -12.627 1.00 92.44 109 ASP A O 1
ATOM 775 N N . PRO A 1 110 ? 14.444 -2.607 -11.600 1.00 94.62 110 PRO A N 1
ATOM 776 C CA . PRO A 1 110 ? 13.479 -3.250 -10.712 1.00 94.62 110 PRO A CA 1
ATOM 777 C C . PRO A 1 110 ? 12.727 -2.254 -9.814 1.00 94.62 110 PRO A C 1
ATOM 779 O O . PRO A 1 110 ? 11.790 -2.657 -9.130 1.00 94.62 110 PRO A O 1
ATOM 782 N N . GLY A 1 111 ? 13.140 -0.981 -9.745 1.00 95.12 111 GLY A N 1
ATOM 783 C CA . GLY A 1 111 ? 12.455 0.076 -8.999 1.00 95.12 111 GLY A CA 1
ATOM 784 C C . GLY A 1 111 ? 11.254 0.695 -9.727 1.00 95.12 111 GLY A C 1
ATOM 785 O O . GLY A 1 111 ? 10.635 1.615 -9.183 1.00 95.12 111 GLY A O 1
ATOM 786 N N . VAL A 1 112 ? 10.932 0.234 -10.940 1.00 94.44 112 VAL A N 1
ATOM 787 C CA . VAL A 1 112 ? 9.808 0.702 -11.760 1.00 94.44 112 VAL A CA 1
ATOM 788 C C . VAL A 1 112 ? 9.040 -0.509 -12.296 1.00 94.44 112 VAL A C 1
ATOM 790 O O . VAL A 1 112 ? 9.630 -1.487 -12.724 1.00 94.44 112 VAL A O 1
ATOM 793 N N . ALA A 1 113 ? 7.705 -0.480 -12.240 1.00 95.12 113 ALA A N 1
ATOM 794 C CA . ALA A 1 113 ? 6.886 -1.526 -12.854 1.00 95.12 113 ALA A CA 1
ATOM 795 C C . ALA A 1 113 ? 6.523 -1.157 -14.300 1.00 95.12 113 ALA A C 1
ATOM 797 O O . ALA A 1 113 ? 5.598 -0.358 -14.521 1.00 95.12 113 ALA A O 1
ATOM 798 N N . GLY A 1 114 ? 7.187 -1.771 -15.277 1.00 94.50 114 GLY A N 1
ATOM 799 C CA . GLY A 1 114 ? 6.938 -1.522 -16.688 1.00 94.50 114 GLY A CA 1
ATOM 800 C C . GLY A 1 114 ? 6.335 -2.681 -17.479 1.00 94.50 114 GLY A C 1
ATOM 801 O O . GLY A 1 114 ? 5.342 -3.311 -17.081 1.00 94.50 114 GLY A O 1
ATOM 802 N N . THR A 1 115 ? 6.758 -2.780 -18.742 1.00 93.88 115 THR A N 1
ATOM 803 C CA . THR A 1 115 ? 6.090 -3.525 -19.817 1.00 93.88 115 THR A CA 1
ATOM 804 C C . THR A 1 115 ? 6.888 -3.477 -21.122 1.00 93.88 115 THR A C 1
ATOM 806 O O . THR A 1 115 ? 6.928 -2.459 -21.819 1.00 93.88 115 THR A O 1
ATOM 809 N N . VAL A 1 116 ? 7.305 -4.654 -21.588 1.00 92.56 116 VAL A N 1
ATOM 810 C CA . VAL A 1 116 ? 7.811 -4.860 -22.949 1.00 92.56 116 VAL A CA 1
ATOM 811 C C . VAL A 1 116 ? 6.707 -5.325 -23.903 1.00 92.56 116 VAL A C 1
ATOM 813 O O . VAL A 1 116 ? 6.057 -6.357 -23.716 1.00 92.56 116 VAL A O 1
ATOM 816 N N . GLN A 1 117 ? 6.538 -4.618 -25.018 1.00 88.88 117 GLN A N 1
ATOM 817 C CA . GLN A 1 117 ? 5.759 -5.064 -26.171 1.00 88.88 117 GLN A CA 1
ATOM 818 C C . GLN A 1 117 ? 6.684 -5.590 -27.276 1.00 88.88 117 GLN A C 1
ATOM 820 O O . GLN A 1 117 ? 7.421 -4.830 -27.900 1.00 88.88 117 GLN A O 1
ATOM 825 N N . TYR A 1 118 ? 6.587 -6.887 -27.592 1.00 86.00 118 TYR A N 1
ATOM 826 C CA . TYR A 1 118 ? 7.399 -7.527 -28.632 1.00 86.00 118 TYR A CA 1
ATOM 827 C C . TYR A 1 118 ? 6.580 -8.436 -29.543 1.00 86.00 118 TYR A C 1
ATOM 829 O O . TYR A 1 118 ? 5.867 -9.328 -29.084 1.00 86.00 118 TYR A O 1
ATOM 837 N N . SER A 1 119 ? 6.692 -8.239 -30.861 1.00 80.06 119 SER A N 1
ATOM 838 C CA . SER A 1 119 ? 6.046 -9.089 -31.884 1.00 80.06 119 SER A CA 1
ATOM 839 C C . SER A 1 119 ? 4.522 -9.289 -31.688 1.00 80.06 119 SER A C 1
ATOM 841 O O . SER A 1 119 ? 3.943 -10.314 -32.051 1.00 80.06 119 SER A O 1
ATOM 843 N N . GLY A 1 120 ? 3.847 -8.298 -31.091 1.00 74.75 120 GLY A N 1
ATOM 844 C CA . GLY A 1 120 ? 2.415 -8.340 -30.766 1.00 74.75 120 GLY A CA 1
ATOM 845 C C . GLY A 1 120 ? 2.050 -9.084 -29.472 1.00 74.75 120 GLY A C 1
ATOM 846 O O . GLY A 1 120 ? 0.867 -9.140 -29.137 1.00 74.75 120 GLY A O 1
ATOM 847 N N . ALA A 1 121 ? 3.029 -9.623 -28.744 1.00 83.81 121 ALA A N 1
ATOM 848 C CA . ALA A 1 121 ? 2.887 -10.040 -27.353 1.00 83.81 121 ALA A CA 1
ATOM 849 C C . ALA A 1 121 ? 3.222 -8.876 -26.401 1.00 83.81 121 ALA A C 1
ATOM 851 O O . ALA A 1 121 ? 3.875 -7.907 -26.794 1.00 83.81 121 ALA A O 1
ATOM 852 N N . GLN A 1 122 ? 2.755 -8.987 -25.159 1.00 92.12 122 GLN A N 1
ATOM 853 C CA . GLN A 1 122 ? 3.068 -8.079 -24.061 1.00 92.12 122 GLN A CA 1
ATOM 854 C C . GLN A 1 122 ? 3.639 -8.910 -22.910 1.00 92.12 122 GLN A C 1
ATOM 856 O O . GLN A 1 122 ? 3.076 -9.950 -22.561 1.00 92.12 122 GLN A O 1
ATOM 861 N N . TYR A 1 123 ? 4.738 -8.426 -22.355 1.00 94.81 123 TYR A N 1
ATOM 862 C CA . TYR A 1 123 ? 5.441 -8.909 -21.178 1.00 94.81 123 TYR A CA 1
ATOM 863 C C . TYR A 1 123 ? 5.405 -7.754 -20.176 1.00 94.81 123 TYR A C 1
ATOM 865 O O . TYR A 1 123 ? 5.396 -6.601 -20.597 1.00 94.81 123 TYR A O 1
ATOM 873 N N . ALA A 1 124 ? 5.263 -8.044 -18.892 1.00 96.44 124 ALA A N 1
ATOM 874 C CA . ALA A 1 124 ? 5.135 -7.025 -17.858 1.00 96.44 124 ALA A CA 1
ATOM 875 C C . ALA A 1 124 ? 5.707 -7.566 -16.557 1.00 96.44 124 ALA A C 1
ATOM 877 O O . ALA A 1 124 ? 5.598 -8.772 -16.282 1.00 96.44 124 ALA A O 1
ATOM 878 N N . ASP A 1 125 ? 6.293 -6.667 -15.791 1.00 98.00 125 ASP A N 1
ATOM 879 C CA .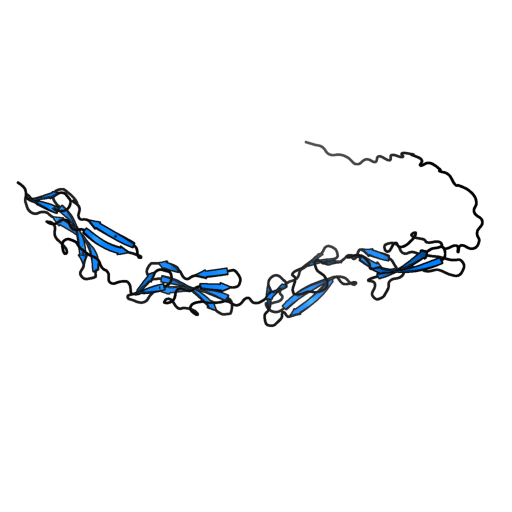 ASP A 1 125 ? 7.137 -7.013 -14.663 1.00 98.00 125 ASP A CA 1
ATOM 880 C C . ASP A 1 125 ? 6.285 -7.513 -13.513 1.00 98.00 125 ASP A C 1
ATOM 882 O O . ASP A 1 125 ? 5.091 -7.214 -13.365 1.00 98.00 125 ASP A O 1
ATOM 886 N N . SER A 1 126 ? 6.842 -8.473 -12.789 1.00 97.88 126 SER A N 1
ATOM 887 C CA . SER A 1 126 ? 6.018 -9.341 -11.961 1.00 97.88 126 SER A CA 1
ATOM 888 C C . SER A 1 126 ? 6.800 -9.939 -10.817 1.00 97.88 126 SER A C 1
ATOM 890 O O . SER A 1 126 ? 7.825 -10.582 -11.009 1.00 97.88 126 SER A O 1
ATOM 892 N N . CYS A 1 127 ? 6.251 -9.820 -9.615 1.00 98.50 127 CYS A N 1
ATOM 893 C CA . CYS A 1 127 ? 6.807 -10.487 -8.450 1.00 98.50 127 CYS A CA 1
ATOM 894 C C . CYS A 1 127 ? 6.828 -12.008 -8.652 1.00 98.50 127 CYS A C 1
ATOM 896 O O . CYS A 1 127 ? 5.793 -12.633 -8.915 1.00 98.50 127 CYS A O 1
ATOM 898 N N . ILE A 1 128 ? 8.016 -12.597 -8.530 1.00 97.81 128 ILE A N 1
ATOM 899 C CA . ILE A 1 128 ? 8.218 -14.044 -8.423 1.00 97.81 128 ILE A CA 1
ATOM 900 C C . ILE A 1 128 ? 7.803 -14.483 -7.013 1.00 97.81 128 ILE A C 1
ATOM 902 O O . ILE A 1 128 ? 7.041 -15.440 -6.857 1.00 97.81 128 ILE A O 1
ATOM 906 N N . ASP A 1 129 ? 8.264 -13.731 -6.015 1.00 97.31 129 ASP A N 1
ATOM 907 C CA . ASP A 1 129 ? 7.893 -13.786 -4.602 1.00 97.31 129 ASP A CA 1
ATOM 908 C C . ASP A 1 129 ? 7.991 -12.369 -3.996 1.00 97.31 129 ASP A C 1
ATOM 910 O O . ASP A 1 129 ? 7.963 -11.385 -4.731 1.00 97.31 129 ASP A O 1
ATOM 914 N N . ASP A 1 130 ? 8.031 -12.237 -2.671 1.00 95.50 130 ASP A N 1
ATOM 915 C CA . ASP A 1 130 ? 8.152 -10.954 -1.972 1.00 95.50 130 ASP A CA 1
ATOM 916 C C . ASP A 1 130 ? 9.557 -10.330 -2.029 1.00 95.50 130 ASP A C 1
ATOM 918 O O . ASP A 1 130 ? 9.700 -9.159 -1.684 1.00 95.50 130 ASP A O 1
ATOM 922 N N . THR A 1 131 ? 10.564 -11.055 -2.521 1.00 96.94 131 THR A N 1
ATOM 923 C CA . THR A 1 131 ? 11.964 -10.602 -2.618 1.00 96.94 131 THR A CA 1
ATOM 924 C C . THR A 1 131 ? 12.518 -10.523 -4.042 1.00 96.94 131 THR A C 1
ATOM 926 O O . THR A 1 131 ? 13.528 -9.858 -4.242 1.00 96.94 131 THR A O 1
ATOM 929 N N . TRP A 1 132 ? 11.874 -11.149 -5.034 1.00 97.75 132 TRP A N 1
ATOM 930 C CA . TRP A 1 132 ? 12.355 -11.174 -6.422 1.00 97.75 132 TRP A CA 1
ATOM 931 C C . TRP A 1 132 ? 11.346 -10.596 -7.422 1.00 97.75 132 TRP A C 1
ATOM 933 O O . TRP A 1 132 ? 10.228 -11.106 -7.564 1.00 97.75 132 TRP A O 1
ATOM 943 N N . VAL A 1 133 ? 11.782 -9.598 -8.191 1.00 98.12 133 VAL A N 1
ATOM 944 C CA . VAL A 1 133 ? 11.121 -9.123 -9.416 1.00 98.12 133 VAL A CA 1
ATOM 945 C C . VAL A 1 133 ? 11.538 -10.027 -10.581 1.00 98.12 133 VAL A C 1
ATOM 947 O O . VAL A 1 133 ? 12.716 -10.350 -10.738 1.00 98.12 133 VAL A O 1
ATOM 950 N N . ARG A 1 134 ? 10.578 -10.456 -11.408 1.00 98.12 134 ARG A N 1
ATOM 951 C CA . ARG A 1 134 ? 10.845 -10.853 -12.794 1.00 98.12 134 ARG A CA 1
ATOM 952 C C . ARG A 1 134 ? 10.707 -9.609 -13.648 1.00 98.12 134 ARG A C 1
ATOM 954 O O . ARG A 1 134 ? 9.598 -9.085 -13.751 1.00 98.12 134 ARG A O 1
ATOM 961 N N . GLU A 1 135 ? 11.809 -9.282 -14.293 1.00 97.06 135 GLU A N 1
ATOM 962 C CA . GLU A 1 135 ? 12.026 -8.081 -15.076 1.00 97.06 135 GLU A CA 1
ATOM 963 C C . GLU A 1 135 ? 12.107 -8.427 -16.566 1.00 97.06 135 GLU A C 1
ATOM 965 O O . GLU A 1 135 ? 12.748 -9.414 -16.952 1.00 97.06 135 GLU A O 1
ATOM 970 N N . TYR A 1 136 ? 11.470 -7.625 -17.408 1.00 95.50 136 TYR A N 1
ATOM 971 C CA . TYR A 1 136 ? 11.456 -7.752 -18.854 1.00 95.50 136 TYR A CA 1
ATOM 972 C C . TYR A 1 136 ? 11.979 -6.475 -19.493 1.00 95.50 136 TYR A C 1
ATOM 974 O O . TYR A 1 136 ? 11.333 -5.446 -19.399 1.00 95.50 136 TYR A O 1
ATOM 982 N N . SER A 1 137 ? 13.076 -6.567 -20.247 1.00 92.75 137 SER A N 1
ATOM 983 C CA . SER A 1 137 ? 13.637 -5.407 -20.950 1.00 92.75 137 SER A CA 1
ATOM 984 C C . SER A 1 137 ? 13.887 -5.659 -22.438 1.00 92.75 137 SER A C 1
ATOM 986 O O . SER A 1 137 ? 14.067 -6.798 -22.897 1.00 92.75 137 SER A O 1
ATOM 988 N N . CYS A 1 138 ? 13.892 -4.596 -23.238 1.00 87.62 138 CYS A N 1
ATOM 989 C CA . CYS A 1 138 ? 14.169 -4.674 -24.668 1.00 87.62 138 CYS A CA 1
ATOM 990 C C . CYS A 1 138 ? 15.668 -4.730 -24.995 1.00 87.62 138 CYS A C 1
ATOM 992 O O . CYS A 1 138 ? 16.447 -3.819 -24.728 1.00 87.62 138 CYS A O 1
ATOM 994 N N . THR A 1 139 ? 16.060 -5.769 -25.731 1.00 81.31 139 THR A N 1
ATOM 995 C CA . THR A 1 139 ? 17.410 -5.948 -26.279 1.00 81.31 139 THR A CA 1
ATOM 996 C C . THR A 1 139 ? 17.397 -5.997 -27.806 1.00 81.31 139 THR A C 1
ATOM 998 O O . THR A 1 139 ? 16.355 -6.078 -28.460 1.00 81.31 139 THR A O 1
ATOM 1001 N N . LYS A 1 140 ? 18.592 -6.030 -28.403 1.00 72.31 140 LYS A N 1
ATOM 1002 C CA . LYS A 1 140 ? 18.772 -6.151 -29.859 1.00 72.31 140 LYS A CA 1
ATOM 1003 C C . LYS A 1 140 ? 18.336 -7.510 -30.422 1.00 72.31 140 LYS A C 1
ATOM 1005 O O . LYS A 1 140 ? 18.091 -7.610 -31.620 1.00 72.31 140 LYS A O 1
ATOM 1010 N N . GLU A 1 141 ? 18.226 -8.541 -29.582 1.00 76.31 141 GLU A N 1
ATOM 1011 C CA . GLU A 1 141 ? 17.740 -9.871 -29.982 1.00 76.31 141 GLU A CA 1
ATOM 1012 C C . GLU A 1 141 ? 16.226 -10.043 -29.727 1.00 76.31 141 GLU A C 1
ATOM 1014 O O . GLU A 1 141 ? 15.601 -10.960 -30.265 1.00 76.31 141 GLU A O 1
ATOM 1019 N N . GLY A 1 142 ? 15.611 -9.125 -28.972 1.00 81.75 142 GLY A N 1
ATOM 1020 C CA . GLY A 1 142 ? 14.211 -9.158 -28.555 1.00 81.75 142 GLY A CA 1
ATOM 1021 C C . GLY A 1 142 ? 14.071 -8.933 -27.052 1.00 81.75 142 GLY A C 1
ATOM 1022 O O . GLY A 1 142 ? 14.835 -8.174 -26.468 1.00 81.75 142 GLY A O 1
ATOM 1023 N N . VAL A 1 143 ? 13.101 -9.592 -26.427 1.00 89.94 143 VAL A N 1
ATOM 1024 C CA . VAL A 1 143 ? 12.842 -9.486 -24.980 1.00 89.94 143 VAL A CA 1
ATOM 1025 C C . VAL A 1 143 ? 13.917 -10.231 -24.179 1.00 89.94 143 VAL A C 1
ATOM 1027 O O . VAL A 1 143 ? 14.161 -11.408 -24.458 1.00 89.94 143 VAL A O 1
ATOM 1030 N N . SER A 1 144 ? 14.523 -9.573 -23.188 1.00 92.06 144 SER A N 1
ATOM 1031 C CA . SER A 1 144 ? 15.238 -10.231 -22.084 1.00 92.06 144 SER A CA 1
ATOM 1032 C C . SER A 1 144 ? 14.261 -10.565 -20.957 1.00 92.06 144 SER A C 1
ATOM 1034 O O . SER A 1 144 ? 13.284 -9.850 -20.773 1.00 92.06 144 SER A O 1
ATOM 1036 N N . GLU A 1 145 ? 14.525 -11.630 -20.203 1.00 95.50 145 GLU A N 1
ATOM 1037 C CA . GLU A 1 145 ? 13.854 -11.922 -18.928 1.00 95.50 145 GLU A CA 1
ATOM 1038 C C . GLU A 1 145 ? 14.945 -12.109 -17.874 1.00 95.50 145 GLU A C 1
ATOM 1040 O O . GLU A 1 145 ? 15.768 -13.024 -17.994 1.00 95.50 145 GLU A O 1
ATOM 1045 N N . GLU A 1 146 ? 14.949 -11.260 -16.852 1.00 95.94 146 GLU A N 1
ATOM 1046 C CA . GLU A 1 146 ? 15.864 -11.341 -15.717 1.00 95.94 146 GLU A CA 1
ATOM 1047 C C . GLU A 1 146 ? 15.084 -11.525 -14.408 1.00 95.94 146 GLU A C 1
ATOM 1049 O O . GLU A 1 146 ? 13.876 -11.303 -14.328 1.00 95.94 146 GLU A O 1
ATOM 1054 N N . ALA A 1 147 ? 15.771 -12.020 -13.381 1.00 97.88 147 ALA A N 1
ATOM 1055 C CA . ALA A 1 147 ? 15.237 -12.115 -12.030 1.00 97.88 147 ALA A CA 1
ATOM 1056 C C . ALA A 1 147 ? 16.155 -11.294 -11.130 1.00 97.88 147 ALA A C 1
ATOM 1058 O O . ALA A 1 147 ? 17.346 -11.605 -11.038 1.00 97.88 147 ALA A O 1
ATOM 1059 N N . ILE A 1 148 ? 15.607 -10.253 -10.510 1.00 97.12 148 ILE A N 1
ATOM 1060 C CA . ILE A 1 148 ? 16.353 -9.270 -9.725 1.00 97.12 148 ILE A CA 1
ATOM 1061 C C . ILE A 1 148 ? 15.855 -9.323 -8.277 1.00 97.12 148 ILE A C 1
ATOM 1063 O O . ILE A 1 148 ? 14.651 -9.355 -8.029 1.00 97.12 148 ILE A O 1
ATOM 1067 N N . GLU A 1 149 ? 16.790 -9.402 -7.332 1.00 97.94 149 GLU A N 1
ATOM 1068 C CA . GLU A 1 149 ? 16.521 -9.413 -5.890 1.00 97.94 149 GLU A CA 1
ATOM 1069 C C . GLU A 1 149 ? 16.364 -7.964 -5.408 1.00 97.94 149 GLU A C 1
ATOM 1071 O O . GLU A 1 149 ? 17.208 -7.126 -5.726 1.00 97.94 149 GLU A O 1
ATOM 1076 N N . CYS A 1 150 ? 15.296 -7.668 -4.668 1.00 97.12 150 CYS A N 1
ATOM 1077 C CA . CYS A 1 150 ? 15.115 -6.374 -4.009 1.00 97.12 150 CYS A CA 1
ATOM 1078 C C . CYS A 1 150 ? 16.106 -6.211 -2.842 1.00 97.12 150 CYS A C 1
ATOM 1080 O O . CYS A 1 150 ? 16.567 -7.199 -2.263 1.00 97.12 150 CYS A O 1
ATOM 1082 N N . GLU A 1 151 ? 16.416 -4.968 -2.468 1.00 96.12 151 GLU A N 1
ATOM 1083 C CA . GLU A 1 151 ? 17.306 -4.680 -1.334 1.00 96.12 151 GLU A CA 1
ATOM 1084 C C . GLU A 1 151 ? 16.674 -5.072 0.026 1.00 96.12 151 GLU A C 1
ATOM 1086 O O . GLU A 1 151 ? 15.473 -5.313 0.134 1.00 96.12 151 GLU A O 1
ATOM 1091 N N . GLU A 1 152 ? 17.481 -5.150 1.097 1.00 90.44 152 GLU A N 1
ATOM 1092 C CA . GLU A 1 152 ? 17.053 -5.670 2.419 1.00 90.44 152 GLU A CA 1
ATOM 1093 C C . GLU A 1 152 ? 15.878 -4.888 3.055 1.00 90.44 152 GLU A C 1
ATOM 1095 O O . GLU A 1 152 ? 15.125 -5.447 3.857 1.00 90.44 152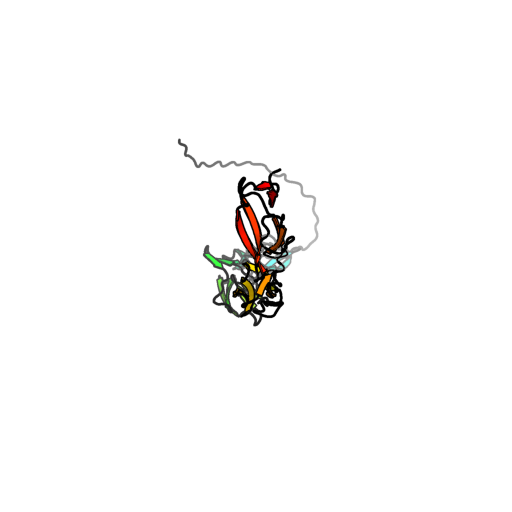 GLU A O 1
ATOM 1100 N N . ASP A 1 153 ? 15.708 -3.606 2.712 1.00 90.12 153 ASP A N 1
ATOM 1101 C CA . ASP A 1 153 ? 14.603 -2.743 3.144 1.00 90.12 153 ASP A CA 1
ATOM 1102 C C . ASP A 1 153 ? 13.496 -2.552 2.089 1.00 90.12 153 ASP A C 1
ATOM 1104 O O . ASP A 1 153 ? 12.620 -1.698 2.250 1.00 90.12 153 ASP A O 1
ATOM 1108 N N . GLU A 1 154 ? 13.473 -3.391 1.053 1.00 94.75 154 GLU A N 1
ATOM 1109 C CA . GLU A 1 154 ? 12.480 -3.406 -0.020 1.00 94.75 154 GLU A CA 1
ATOM 1110 C C . GLU A 1 154 ? 11.763 -4.761 -0.131 1.00 94.75 154 GLU A C 1
ATOM 1112 O O . GLU A 1 154 ? 12.176 -5.784 0.411 1.00 94.75 154 GLU A O 1
ATOM 1117 N N . LYS A 1 155 ? 10.631 -4.764 -0.833 1.00 94.94 155 LYS A N 1
ATOM 1118 C CA . LYS A 1 155 ? 9.885 -5.971 -1.203 1.00 94.94 155 LYS A CA 1
ATOM 1119 C C . LYS A 1 155 ? 9.314 -5.808 -2.604 1.00 94.94 155 LYS A C 1
ATOM 1121 O O . LYS A 1 155 ? 8.951 -4.695 -2.981 1.00 94.94 155 LYS A O 1
ATOM 1126 N N . CYS A 1 156 ? 9.116 -6.895 -3.339 1.00 96.75 156 CYS A N 1
ATOM 1127 C CA . CYS A 1 156 ? 8.358 -6.799 -4.579 1.00 96.75 156 CYS A CA 1
ATOM 1128 C C . CYS A 1 156 ? 6.863 -6.588 -4.285 1.00 96.75 156 CYS A C 1
ATOM 1130 O O . CYS A 1 156 ? 6.211 -7.399 -3.618 1.00 96.75 156 CYS A O 1
ATOM 1132 N N . GLU A 1 157 ? 6.280 -5.516 -4.822 1.00 95.69 157 GLU A N 1
ATOM 1133 C CA . GLU A 1 157 ? 4.833 -5.332 -4.889 1.00 95.69 157 GLU A CA 1
ATOM 1134 C C . GLU A 1 157 ? 4.447 -4.774 -6.268 1.00 95.69 157 GLU A C 1
ATOM 1136 O O . GLU A 1 157 ? 4.930 -3.735 -6.680 1.00 95.69 157 GLU A O 1
ATOM 1141 N N . ARG A 1 158 ? 3.526 -5.450 -6.976 1.00 95.50 158 ARG A N 1
ATOM 1142 C CA . ARG A 1 158 ? 3.003 -5.064 -8.314 1.00 95.50 158 ARG A CA 1
ATOM 1143 C C . ARG A 1 158 ? 4.000 -5.085 -9.481 1.00 95.50 158 ARG A C 1
ATOM 1145 O O . ARG A 1 158 ? 3.624 -4.637 -10.556 1.00 95.50 158 ARG A O 1
ATOM 1152 N N . GLY A 1 159 ? 5.161 -5.709 -9.305 1.00 96.44 159 GLY A N 1
ATOM 1153 C CA . GLY A 1 159 ? 6.180 -5.835 -10.352 1.00 96.44 159 GLY A CA 1
ATOM 1154 C C . GLY A 1 159 ? 7.400 -4.949 -10.130 1.00 96.44 159 GLY A C 1
ATOM 1155 O O . GLY A 1 159 ? 8.342 -5.078 -10.884 1.00 96.44 159 GLY A O 1
ATOM 1156 N N . GLU A 1 160 ? 7.399 -4.135 -9.074 1.00 97.50 160 GLU A N 1
ATOM 1157 C CA . GLU A 1 160 ? 8.486 -3.230 -8.687 1.00 97.50 160 GLU A CA 1
ATOM 1158 C C . GLU A 1 160 ? 8.946 -3.526 -7.247 1.00 97.50 160 GLU A C 1
ATOM 1160 O O . GLU A 1 160 ? 8.147 -3.930 -6.390 1.00 97.50 160 GLU A O 1
ATOM 1165 N N . CYS A 1 161 ? 10.234 -3.323 -6.974 1.00 97.19 161 CYS A N 1
ATOM 1166 C CA . CYS A 1 161 ? 10.816 -3.282 -5.639 1.00 97.19 161 CYS A CA 1
ATOM 1167 C C . CYS A 1 161 ? 10.402 -1.978 -4.950 1.00 97.19 161 CYS A C 1
ATOM 1169 O O . CYS A 1 161 ? 10.665 -0.874 -5.419 1.00 97.19 161 CYS A O 1
ATOM 1171 N N . MET A 1 162 ? 9.708 -2.119 -3.823 1.00 94.50 162 MET A N 1
ATOM 1172 C CA . MET A 1 162 ? 9.090 -1.025 -3.086 1.00 94.50 162 MET A CA 1
ATOM 1173 C C . MET A 1 162 ? 9.585 -1.009 -1.638 1.00 94.50 162 MET A C 1
ATOM 1175 O O . MET A 1 162 ? 9.550 -2.058 -0.986 1.00 94.50 162 MET A O 1
ATOM 1179 N N . PRO A 1 163 ? 9.948 0.162 -1.078 1.00 91.88 163 PRO A N 1
ATOM 1180 C CA . PRO A 1 163 ? 10.382 0.271 0.310 1.00 91.88 163 PRO A CA 1
ATOM 1181 C C . PRO A 1 163 ? 9.376 -0.315 1.308 1.00 91.88 163 PRO A C 1
ATOM 1183 O O . PRO A 1 163 ? 8.182 0.014 1.296 1.00 91.88 163 PRO A O 1
ATOM 1186 N N . ILE A 1 164 ? 9.869 -1.143 2.229 1.00 88.25 164 ILE A N 1
ATOM 1187 C CA . ILE A 1 164 ? 9.098 -1.682 3.349 1.00 88.25 164 ILE A CA 1
ATOM 1188 C C . ILE A 1 164 ? 8.845 -0.543 4.339 1.00 88.25 164 ILE A C 1
ATOM 1190 O O . ILE A 1 164 ? 9.672 -0.202 5.185 1.00 88.25 164 ILE A O 1
ATOM 1194 N N . LEU A 1 165 ? 7.664 0.068 4.239 1.00 88.44 165 LEU A N 1
ATOM 1195 C CA . LEU A 1 165 ? 7.258 1.126 5.159 1.00 88.44 165 LEU A CA 1
ATOM 1196 C C . LEU A 1 165 ? 7.071 0.548 6.573 1.00 88.44 165 LEU A C 1
ATOM 1198 O O . LEU A 1 165 ? 6.279 -0.382 6.740 1.00 88.44 165 LEU A O 1
ATOM 1202 N N . PRO A 1 166 ? 7.745 1.095 7.602 1.00 89.88 166 PRO A N 1
ATOM 1203 C CA . PRO A 1 166 ? 7.609 0.592 8.959 1.00 89.88 166 PRO A CA 1
ATOM 1204 C C . PRO A 1 166 ? 6.196 0.847 9.482 1.00 89.88 166 PRO A C 1
ATOM 1206 O O . PRO A 1 166 ? 5.649 1.943 9.326 1.00 89.88 166 PRO A O 1
ATOM 1209 N N . CYS A 1 167 ? 5.632 -0.153 10.156 1.00 93.38 167 CYS A N 1
ATOM 1210 C CA . CYS A 1 167 ? 4.463 0.054 10.996 1.00 93.38 167 CYS A CA 1
ATOM 1211 C C . CYS A 1 167 ? 4.893 0.765 12.288 1.00 93.38 167 CYS A C 1
ATOM 1213 O O . CYS A 1 167 ? 5.842 0.333 12.948 1.00 93.38 167 CYS A O 1
ATOM 1215 N N . ILE A 1 168 ? 4.216 1.860 12.629 1.00 94.94 168 ILE A N 1
ATOM 1216 C CA . ILE A 1 168 ? 4.440 2.647 13.844 1.00 94.94 168 ILE A CA 1
ATOM 1217 C C . ILE A 1 168 ? 3.178 2.584 14.695 1.00 94.94 168 ILE A C 1
ATOM 1219 O O . ILE A 1 168 ? 2.092 2.911 14.217 1.00 94.94 168 ILE A O 1
ATOM 1223 N N . ASP A 1 169 ? 3.365 2.205 15.951 1.00 96.44 169 ASP A N 1
ATOM 1224 C CA . ASP A 1 169 ? 2.344 2.003 16.973 1.00 96.44 169 ASP A CA 1
ATOM 1225 C C . ASP A 1 169 ? 2.597 2.994 18.120 1.00 96.44 169 ASP A C 1
ATOM 1227 O O . ASP A 1 169 ? 3.756 3.184 18.511 1.00 96.44 169 ASP A O 1
ATOM 1231 N N . SER A 1 170 ? 1.569 3.693 18.612 1.00 96.94 170 SER A N 1
ATOM 1232 C CA . SER A 1 170 ? 1.761 4.780 19.585 1.00 96.94 170 SER A CA 1
ATOM 1233 C C . SER A 1 170 ? 1.643 4.365 21.052 1.00 96.94 170 SER A C 1
ATOM 1235 O O . SER A 1 170 ? 2.186 5.074 21.902 1.00 96.94 170 SER A O 1
ATOM 1237 N N . ASP A 1 171 ? 0.976 3.250 21.354 1.00 93.88 171 ASP A N 1
ATOM 1238 C CA . ASP A 1 171 ? 0.885 2.672 22.706 1.00 93.88 171 ASP A CA 1
ATOM 1239 C C . ASP A 1 171 ? 1.815 1.456 22.900 1.00 93.88 171 ASP A C 1
ATOM 1241 O O . ASP A 1 171 ? 2.272 1.204 24.018 1.00 93.88 171 ASP A O 1
ATOM 1245 N N . ASN A 1 172 ? 2.266 0.842 21.796 1.00 88.38 172 ASN A N 1
ATOM 1246 C CA . ASN A 1 172 ? 3.115 -0.353 21.713 1.00 88.38 172 ASN A CA 1
ATOM 1247 C C . ASN A 1 172 ? 2.373 -1.687 21.904 1.00 88.38 172 ASN A C 1
ATOM 1249 O O . ASN A 1 172 ? 2.835 -2.570 22.642 1.00 88.38 172 ASN A O 1
ATOM 1253 N N . GLY A 1 173 ? 1.310 -1.896 21.136 1.00 92.19 173 GLY A N 1
ATOM 1254 C CA . GLY A 1 173 ? 0.802 -3.218 20.809 1.00 92.19 173 GLY A CA 1
ATOM 1255 C C . GLY A 1 173 ? -0.665 -3.363 21.163 1.00 92.19 173 GLY A C 1
ATOM 1256 O O . GLY A 1 173 ? -1.523 -2.937 20.418 1.00 92.19 173 GLY A O 1
ATOM 1257 N N . LYS A 1 174 ? -0.963 -4.101 22.233 1.00 96.25 174 LYS A N 1
ATOM 1258 C CA . LYS A 1 174 ? -2.347 -4.395 22.642 1.00 96.25 174 LYS A CA 1
ATOM 1259 C C . LYS A 1 174 ? -2.630 -3.758 24.003 1.00 96.25 174 LYS A C 1
ATOM 1261 O O . LYS A 1 174 ? -2.861 -4.491 24.971 1.00 96.25 174 LYS A O 1
ATOM 1266 N N . ASP A 1 175 ? -2.459 -2.439 24.100 1.00 95.62 175 ASP A N 1
ATOM 1267 C CA . ASP A 1 175 ? -2.683 -1.653 25.314 1.00 95.62 175 ASP A CA 1
ATOM 1268 C C . ASP A 1 175 ? -4.030 -0.912 25.320 1.00 95.62 175 ASP A C 1
ATOM 1270 O O . ASP A 1 175 ? -4.109 0.308 25.177 1.00 95.62 175 ASP A O 1
ATOM 1274 N N . VAL A 1 176 ? -5.081 -1.644 25.692 1.00 96.06 176 VAL A N 1
ATOM 1275 C CA . VAL A 1 176 ? -6.428 -1.097 25.923 1.00 96.06 176 VAL A CA 1
ATOM 1276 C C . VAL A 1 176 ? -6.512 0.024 26.974 1.00 96.06 176 VAL A C 1
ATOM 1278 O O . VAL A 1 176 ? -7.600 0.550 27.185 1.00 96.06 176 VAL A O 1
ATOM 1281 N N . TYR A 1 177 ? -5.430 0.393 27.668 1.00 95.44 177 TYR A N 1
ATOM 1282 C CA . TYR A 1 177 ? -5.414 1.475 28.659 1.00 95.44 177 TYR A CA 1
ATOM 1283 C C . TYR A 1 177 ? -4.832 2.800 28.141 1.00 95.44 177 TYR A C 1
ATOM 1285 O O . TYR A 1 177 ? -4.958 3.826 28.820 1.00 95.44 177 TYR A O 1
ATOM 1293 N N . SER A 1 178 ? -4.227 2.810 26.951 1.00 94.12 178 SER A N 1
ATOM 1294 C CA . SER A 1 178 ? -3.599 3.987 26.344 1.00 94.12 178 SER A CA 1
ATOM 1295 C C . SER A 1 178 ? -4.137 4.176 24.929 1.00 94.12 178 SER A C 1
ATOM 1297 O O . SER A 1 178 ? -3.898 3.336 24.083 1.00 94.12 178 SER A O 1
ATOM 1299 N N . ALA A 1 179 ? -4.840 5.278 24.641 1.00 90.06 179 ALA A N 1
ATOM 1300 C CA . ALA A 1 179 ? -5.477 5.447 23.331 1.00 90.06 179 ALA A CA 1
ATOM 1301 C C . ALA A 1 179 ? -4.430 5.541 22.208 1.00 90.06 179 ALA A C 1
ATOM 1303 O O . ALA A 1 179 ? -3.635 6.492 22.169 1.00 90.06 179 ALA A O 1
ATOM 1304 N N . GLY A 1 180 ? -4.462 4.569 21.305 1.00 96.06 180 GLY A N 1
ATOM 1305 C CA . GLY A 1 180 ? -3.457 4.301 20.301 1.00 96.06 180 GLY A CA 1
ATOM 1306 C C . GLY A 1 180 ? -3.785 4.743 18.887 1.00 96.06 180 GLY A C 1
ATOM 1307 O O . GLY A 1 180 ? -4.896 5.157 18.528 1.00 96.06 180 GLY A O 1
ATOM 1308 N N . VAL A 1 181 ? -2.741 4.669 18.063 1.00 96.81 181 VAL A N 1
ATOM 1309 C CA . VAL A 1 181 ? -2.775 4.828 16.615 1.00 96.81 181 VAL A CA 1
ATOM 1310 C C . VAL A 1 181 ? -1.698 3.936 15.993 1.00 96.81 181 VAL A C 1
ATOM 1312 O O . VAL A 1 181 ? -0.513 4.279 16.026 1.00 96.81 181 VAL A O 1
ATOM 1315 N N . ALA A 1 182 ? -2.104 2.849 15.340 1.00 97.50 182 ALA A N 1
ATOM 1316 C CA . ALA A 1 182 ? -1.232 2.104 14.438 1.00 97.50 182 ALA A CA 1
ATOM 1317 C C . ALA A 1 182 ? -1.236 2.739 13.040 1.00 97.50 182 ALA A C 1
ATOM 1319 O O . ALA A 1 182 ? -2.275 3.123 12.493 1.00 97.50 182 ALA A O 1
ATOM 1320 N N . SER A 1 183 ? -0.063 2.862 12.429 1.00 95.69 183 SER A N 1
ATOM 1321 C CA . SER A 1 183 ? 0.112 3.555 11.152 1.00 95.69 183 SER A CA 1
ATOM 1322 C C . SER A 1 183 ? 1.152 2.887 10.263 1.00 95.69 183 SER A C 1
ATOM 1324 O O . SER A 1 183 ? 2.143 2.351 10.744 1.00 95.69 183 SER A O 1
ATOM 1326 N N . VAL A 1 184 ? 0.926 2.925 8.949 1.00 93.56 184 VAL A N 1
ATOM 1327 C CA . VAL A 1 184 ? 1.869 2.445 7.932 1.00 93.56 184 VAL A CA 1
ATOM 1328 C C . VAL A 1 184 ? 1.805 3.371 6.717 1.00 93.56 184 VAL A C 1
ATOM 1330 O O . VAL A 1 184 ? 0.760 3.545 6.083 1.00 93.56 184 VAL A O 1
ATOM 1333 N N . GLY A 1 185 ? 2.923 4.031 6.413 1.00 88.50 185 GLY A N 1
ATOM 1334 C CA . GLY A 1 185 ? 2.973 5.071 5.385 1.00 88.50 185 GLY A CA 1
ATOM 1335 C C . GLY A 1 185 ? 2.005 6.225 5.666 1.00 88.50 185 GLY A C 1
ATOM 1336 O O . GLY A 1 185 ? 2.146 6.942 6.650 1.00 88.50 185 GLY A O 1
ATOM 1337 N N . ALA A 1 186 ? 1.024 6.410 4.778 1.00 88.12 186 ALA A N 1
ATOM 1338 C CA . ALA A 1 186 ? -0.024 7.427 4.909 1.00 88.12 186 ALA A CA 1
ATOM 1339 C C . ALA A 1 186 ? -1.331 6.905 5.545 1.00 88.12 186 ALA A C 1
ATOM 1341 O O . ALA A 1 186 ? -2.270 7.682 5.718 1.00 88.12 186 ALA A O 1
ATOM 1342 N N . ALA A 1 187 ? -1.424 5.607 5.856 1.00 91.12 187 ALA A N 1
ATOM 1343 C CA . ALA A 1 187 ? -2.586 5.017 6.513 1.00 91.12 187 ALA A CA 1
ATOM 1344 C C . ALA A 1 187 ? -2.412 5.038 8.038 1.00 91.12 187 ALA A C 1
ATOM 1346 O O . ALA A 1 187 ? -1.335 4.733 8.547 1.00 91.12 187 ALA A O 1
ATOM 1347 N N . SER A 1 188 ? -3.482 5.366 8.761 1.00 95.62 188 SER A N 1
ATOM 1348 C CA . SER A 1 188 ? -3.518 5.430 10.226 1.00 95.62 188 SER A CA 1
ATOM 1349 C C . SER A 1 188 ? -4.859 4.923 10.745 1.00 95.62 188 SER A C 1
ATOM 1351 O O . SER A 1 188 ? -5.902 5.297 10.201 1.00 95.62 188 SER A O 1
ATOM 1353 N N . TYR A 1 189 ? -4.825 4.139 11.813 1.00 97.25 189 TYR A N 1
ATOM 1354 C CA . TYR A 1 189 ? -5.977 3.503 12.435 1.00 97.25 189 TYR A CA 1
ATOM 1355 C C . TYR A 1 189 ? -5.883 3.732 13.941 1.00 97.25 189 TYR A C 1
ATOM 1357 O O . TYR A 1 189 ? -4.841 3.456 14.522 1.00 97.25 189 TYR A O 1
ATOM 1365 N N . SER A 1 190 ? -6.931 4.286 14.543 1.00 97.50 190 SER A N 1
ATOM 1366 C CA . SER A 1 190 ? -6.996 4.584 15.979 1.00 97.50 190 SER A CA 1
ATOM 1367 C C . SER A 1 190 ? -7.941 3.622 16.673 1.00 97.50 190 SER A C 1
ATOM 1369 O O . SER A 1 190 ? -8.935 3.215 16.059 1.00 97.50 190 SER A O 1
ATOM 1371 N N . ASP A 1 191 ? -7.686 3.327 17.942 1.00 97.62 191 ASP A N 1
ATOM 1372 C CA . ASP A 1 191 ? -8.562 2.449 18.716 1.00 97.62 191 ASP A CA 1
ATOM 1373 C C . ASP A 1 191 ? -9.919 3.094 18.946 1.00 97.62 191 ASP A C 1
ATOM 1375 O O . ASP A 1 191 ? -10.064 4.311 19.112 1.00 97.62 191 ASP A O 1
ATOM 1379 N N . ILE A 1 192 ? -10.952 2.258 18.921 1.00 93.50 192 ILE A N 1
ATOM 1380 C CA . ILE A 1 192 ? -12.336 2.707 19.029 1.00 93.50 192 ILE A CA 1
ATOM 1381 C C . ILE A 1 192 ? -13.148 1.764 19.902 1.00 93.50 192 ILE A C 1
ATOM 1383 O O . ILE A 1 192 ? -12.993 0.546 19.866 1.00 93.50 192 ILE A O 1
ATOM 1387 N N . CYS A 1 193 ? -14.110 2.322 20.628 1.00 92.62 193 CYS A N 1
ATOM 1388 C CA . CYS A 1 193 ? -15.128 1.517 21.286 1.00 92.62 193 CYS A CA 1
ATOM 1389 C C . CYS A 1 193 ? -16.151 1.036 20.257 1.00 92.62 193 CYS A C 1
ATOM 1391 O O . CYS A 1 193 ? -16.904 1.835 19.697 1.00 92.62 193 CYS A O 1
ATOM 1393 N N . VAL A 1 194 ? -16.203 -0.276 20.022 1.00 90.62 194 VAL A N 1
ATOM 1394 C CA . VAL A 1 194 ? -17.248 -0.906 19.189 1.00 90.62 194 VAL A CA 1
ATOM 1395 C C . VAL A 1 194 ? -18.471 -1.326 20.003 1.00 90.62 194 VAL A C 1
ATOM 1397 O O . VAL A 1 194 ? -19.537 -1.577 19.442 1.00 90.62 194 VAL A O 1
ATOM 1400 N N . SER A 1 195 ? -18.344 -1.371 21.330 1.00 84.81 195 SER A N 1
ATOM 1401 C CA . SER A 1 195 ? -19.461 -1.444 22.275 1.00 84.81 195 SER A CA 1
ATOM 1402 C C . SER A 1 195 ? -19.040 -0.887 23.641 1.00 84.81 195 SER A C 1
ATOM 1404 O O . SER A 1 195 ? -17.876 -0.539 23.825 1.00 84.81 195 SER A O 1
ATOM 1406 N N . TYR A 1 196 ? -19.966 -0.837 24.604 1.00 84.25 196 TYR A N 1
ATOM 1407 C CA . TYR A 1 196 ? -19.725 -0.269 25.938 1.00 84.25 196 TYR A CA 1
ATOM 1408 C C . TYR A 1 196 ? -18.594 -0.949 26.732 1.00 84.25 196 TYR A C 1
ATOM 1410 O O . TYR A 1 196 ? -18.096 -0.360 27.677 1.00 84.25 196 TYR A O 1
ATOM 1418 N N . ASN A 1 197 ? -18.182 -2.173 26.386 1.00 87.56 197 ASN A N 1
ATOM 1419 C CA . ASN A 1 197 ? -17.093 -2.886 27.063 1.00 87.56 197 ASN A CA 1
ATOM 1420 C C . ASN A 1 197 ? -16.145 -3.605 26.093 1.00 87.56 197 ASN A C 1
ATOM 1422 O O . ASN A 1 197 ? -15.529 -4.599 26.472 1.00 87.56 197 ASN A O 1
ATOM 1426 N N . VAL A 1 198 ? -16.048 -3.153 24.837 1.00 92.56 198 VAL A N 1
ATOM 1427 C CA . VAL A 1 198 ? -15.132 -3.743 23.848 1.00 92.56 198 VAL A CA 1
ATOM 1428 C C . VAL A 1 198 ? -14.389 -2.647 23.093 1.00 92.56 198 VAL A C 1
ATOM 1430 O O . VAL A 1 198 ? -14.999 -1.906 22.312 1.00 92.56 198 VAL A O 1
ATOM 1433 N N . VAL A 1 199 ? -13.073 -2.615 23.301 1.00 96.31 199 VAL A N 1
ATOM 1434 C CA . VAL A 1 199 ? -12.105 -1.890 22.476 1.00 96.31 199 VAL A CA 1
ATOM 1435 C C . VAL A 1 199 ? -11.873 -2.688 21.193 1.00 96.31 199 VAL A C 1
ATOM 1437 O O . VAL A 1 199 ? -11.745 -3.916 21.212 1.00 96.31 199 VAL A O 1
ATOM 1440 N N . PHE A 1 200 ? -11.859 -1.994 20.063 1.00 97.38 200 PHE A N 1
ATOM 1441 C CA . PHE A 1 200 ? -11.342 -2.489 18.798 1.00 97.38 200 PHE A CA 1
ATOM 1442 C C . PHE A 1 200 ? -9.961 -1.866 18.617 1.00 97.38 200 PHE A C 1
ATOM 1444 O O . PHE A 1 200 ? -9.853 -0.683 18.295 1.00 97.38 200 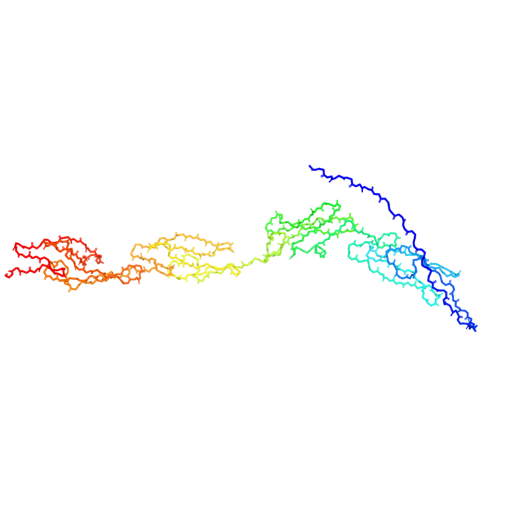PHE A O 1
ATOM 1451 N N . GLU A 1 201 ? -8.958 -2.689 18.890 1.00 97.81 201 GLU A N 1
ATOM 1452 C CA . GLU A 1 201 ? -7.541 -2.356 18.959 1.00 97.81 201 GLU A CA 1
ATOM 1453 C C . GLU A 1 201 ? -6.909 -2.412 17.568 1.00 97.81 201 GLU A C 1
ATOM 1455 O O . GLU A 1 201 ? -7.112 -3.405 16.858 1.00 97.81 201 GLU A O 1
ATOM 1460 N N . TYR A 1 202 ? -6.091 -1.427 17.209 1.00 97.88 202 TYR A N 1
ATOM 1461 C CA . TYR A 1 202 ? -5.217 -1.457 16.041 1.00 97.88 202 TYR A CA 1
ATOM 1462 C C . TYR A 1 202 ? -3.755 -1.410 16.460 1.00 97.88 202 TYR A C 1
ATOM 1464 O O . TYR A 1 202 ? -3.310 -0.450 17.070 1.00 97.88 202 TYR A O 1
ATOM 1472 N N . TYR A 1 203 ? -2.986 -2.408 16.031 1.00 97.44 203 TYR A N 1
ATOM 1473 C CA . TYR A 1 203 ? -1.632 -2.628 16.530 1.00 97.44 203 TYR A CA 1
ATOM 1474 C C . TYR A 1 203 ? -0.646 -3.015 15.428 1.00 97.44 203 TYR A C 1
ATOM 1476 O O . TYR A 1 203 ? -1.047 -3.505 14.367 1.00 97.44 203 TYR A O 1
ATOM 1484 N N . CYS A 1 204 ? 0.654 -2.834 15.665 1.00 96.25 204 CYS A N 1
ATOM 1485 C CA . CYS A 1 204 ? 1.697 -3.254 14.724 1.00 96.25 204 CYS A CA 1
ATOM 1486 C C . CYS A 1 204 ? 2.252 -4.657 15.024 1.00 96.25 204 CYS A C 1
ATOM 1488 O O . CYS A 1 204 ? 2.750 -4.934 16.113 1.00 96.25 204 CYS A O 1
ATOM 1490 N N . GLU A 1 205 ? 2.244 -5.541 14.021 1.00 94.12 205 GLU A N 1
ATOM 1491 C CA . GLU A 1 205 ? 2.798 -6.902 14.097 1.00 94.12 205 GLU A CA 1
ATOM 1492 C C . GLU A 1 205 ? 3.286 -7.351 12.710 1.00 94.12 205 GLU A C 1
ATOM 1494 O O . GLU A 1 205 ? 2.628 -7.123 11.693 1.00 94.12 205 GLU A O 1
ATOM 1499 N N . ASP A 1 206 ? 4.481 -7.949 12.660 1.00 87.38 206 ASP A N 1
ATOM 1500 C CA . ASP A 1 206 ? 5.178 -8.351 11.425 1.00 87.38 206 ASP A CA 1
ATOM 1501 C C . ASP A 1 206 ? 5.256 -7.235 10.359 1.00 87.38 206 ASP A C 1
ATOM 1503 O O . ASP A 1 206 ? 5.018 -7.454 9.172 1.00 87.38 206 ASP A O 1
ATOM 1507 N N . GLY A 1 207 ? 5.542 -6.001 10.795 1.00 83.94 207 GLY A N 1
ATOM 1508 C CA . GLY A 1 207 ? 5.688 -4.835 9.914 1.00 83.94 207 GLY A CA 1
ATOM 1509 C C . GLY A 1 207 ? 4.383 -4.297 9.314 1.00 83.94 207 GLY A C 1
ATOM 1510 O O . GLY A 1 207 ? 4.431 -3.357 8.527 1.00 83.94 207 GLY A O 1
ATOM 1511 N N . GLY A 1 208 ? 3.219 -4.838 9.687 1.00 89.88 208 GLY A N 1
ATOM 1512 C CA . GLY A 1 208 ? 1.915 -4.369 9.219 1.00 89.88 208 GLY A CA 1
ATOM 1513 C C . GLY A 1 208 ? 0.950 -4.043 10.354 1.00 89.88 208 GLY A C 1
ATOM 1514 O O . GLY A 1 208 ? 1.093 -4.531 11.473 1.00 89.88 208 GLY A O 1
ATOM 1515 N N . VAL A 1 209 ? -0.072 -3.244 10.040 1.00 95.25 209 VAL A N 1
ATOM 1516 C CA . VAL A 1 209 ? -1.202 -3.023 10.951 1.00 95.25 209 VAL A CA 1
ATOM 1517 C C . VAL A 1 209 ? -2.038 -4.308 11.042 1.00 95.25 209 VAL A C 1
ATOM 1519 O O . VAL A 1 209 ? -2.224 -5.032 10.052 1.00 95.25 209 VAL A O 1
ATOM 1522 N N . ARG A 1 210 ? -2.530 -4.590 12.244 1.00 96.94 210 ARG A N 1
ATOM 1523 C CA . ARG A 1 210 ? -3.458 -5.664 12.603 1.00 96.94 210 ARG A CA 1
ATOM 1524 C C . ARG A 1 210 ? -4.576 -5.098 13.469 1.00 96.94 210 ARG A C 1
ATOM 1526 O O . ARG A 1 210 ? -4.434 -4.011 14.019 1.00 96.94 210 ARG A O 1
ATOM 1533 N N . ASP A 1 211 ? -5.653 -5.861 13.609 1.00 96.69 211 ASP A N 1
ATOM 1534 C CA . ASP A 1 211 ? -6.779 -5.527 14.473 1.00 96.69 211 ASP A CA 1
ATOM 1535 C C . ASP A 1 211 ? -7.181 -6.677 15.408 1.00 96.69 211 ASP A C 1
ATOM 1537 O O . ASP A 1 211 ? -6.989 -7.858 15.097 1.00 96.69 211 ASP A O 1
ATOM 1541 N N . VAL A 1 212 ? -7.732 -6.340 16.577 1.00 98.00 212 VAL A N 1
ATOM 1542 C CA . VAL A 1 212 ? -8.352 -7.307 17.496 1.00 98.00 212 VAL A CA 1
ATOM 1543 C C . VAL A 1 212 ? -9.436 -6.645 18.352 1.00 98.00 212 VAL A C 1
ATOM 1545 O O . VAL A 1 212 ? -9.325 -5.491 18.742 1.00 98.00 212 VAL A O 1
ATOM 1548 N N . GLN A 1 213 ? -10.498 -7.383 18.684 1.00 98.12 213 GLN A N 1
ATOM 1549 C CA . GLN A 1 213 ? -11.487 -6.940 19.673 1.00 98.12 213 GLN A CA 1
ATOM 1550 C C . GLN A 1 213 ? -11.116 -7.461 21.060 1.00 98.12 213 GLN A C 1
ATOM 1552 O O . GLN A 1 213 ? -11.021 -8.675 21.260 1.00 98.12 213 GLN A O 1
ATOM 1557 N N . ILE A 1 214 ? -10.937 -6.548 22.012 1.00 97.00 214 ILE A N 1
ATOM 1558 C CA . ILE A 1 214 ? -10.566 -6.841 23.396 1.00 97.00 214 ILE A CA 1
ATOM 1559 C C . ILE A 1 214 ? -11.695 -6.361 24.308 1.00 97.00 214 ILE A C 1
ATOM 1561 O O . ILE A 1 214 ? -12.142 -5.219 24.235 1.00 97.00 214 ILE A O 1
ATOM 1565 N N . MET A 1 215 ? -12.195 -7.263 25.151 1.00 96.31 215 MET A N 1
ATOM 1566 C CA . MET A 1 215 ? -13.211 -6.937 26.148 1.00 96.31 215 MET A CA 1
ATOM 1567 C C . MET A 1 215 ? -12.546 -6.303 27.371 1.00 96.31 215 MET A C 1
ATOM 1569 O O . MET A 1 215 ? -11.576 -6.863 27.885 1.00 96.31 215 MET A O 1
ATOM 1573 N N . CYS A 1 216 ? -13.088 -5.183 27.846 1.00 92.62 216 CYS A N 1
ATOM 1574 C CA . CYS A 1 216 ? -12.625 -4.551 29.075 1.00 92.62 216 CYS A CA 1
ATOM 1575 C C . CYS A 1 216 ? -12.850 -5.481 30.286 1.00 92.62 216 CYS A C 1
ATOM 1577 O O . CYS A 1 216 ? -13.870 -6.181 30.328 1.00 92.62 216 CYS A O 1
ATOM 1579 N N . PRO A 1 217 ? -11.913 -5.522 31.252 1.00 93.75 217 PRO A N 1
ATOM 1580 C CA . PRO A 1 217 ? -12.052 -6.260 32.505 1.00 93.75 217 PRO A CA 1
ATOM 1581 C C . PRO A 1 217 ? -13.337 -5.982 33.299 1.00 93.75 217 PRO A C 1
ATOM 1583 O O . PRO A 1 217 ? -14.003 -4.960 33.142 1.00 93.75 217 PRO A O 1
ATOM 1586 N N . ASP A 1 218 ? -13.661 -6.902 34.211 1.00 84.50 218 ASP A N 1
ATOM 1587 C CA . ASP A 1 218 ? -14.779 -6.745 35.146 1.00 84.50 218 ASP A CA 1
ATOM 1588 C C . ASP A 1 218 ? -14.599 -5.479 36.004 1.00 84.50 218 ASP A C 1
ATOM 1590 O O . ASP A 1 218 ? -13.682 -5.408 36.821 1.00 84.50 218 ASP A O 1
ATOM 1594 N N . GLY A 1 219 ? -15.514 -4.516 35.856 1.00 80.06 219 GLY A N 1
ATOM 1595 C CA . GLY A 1 219 ? -15.463 -3.213 36.535 1.00 80.06 219 GLY A CA 1
ATOM 1596 C C . GLY A 1 219 ? -15.113 -2.044 35.613 1.00 80.06 219 GLY A C 1
ATOM 1597 O O . GLY A 1 219 ? -15.303 -0.900 36.008 1.00 80.06 219 GLY A O 1
ATOM 1598 N N . GLU A 1 220 ? -14.688 -2.312 34.379 1.00 89.19 220 GLU A N 1
ATOM 1599 C CA . GLU A 1 220 ? -14.290 -1.298 33.402 1.00 89.19 220 GLU A CA 1
ATOM 1600 C C . GLU A 1 220 ? -15.315 -1.151 32.255 1.00 89.19 220 GLU A C 1
ATOM 1602 O O . GLU A 1 220 ? -16.061 -2.080 31.925 1.00 89.19 220 GLU A O 1
ATOM 1607 N N . GLU A 1 221 ? -15.349 0.023 31.623 1.00 88.81 221 GLU A N 1
ATOM 1608 C CA . GLU A 1 221 ? -16.101 0.303 30.394 1.00 88.81 221 GLU A CA 1
ATOM 1609 C C . GLU A 1 221 ? -15.194 0.918 29.320 1.00 88.81 221 GLU A C 1
ATOM 1611 O O . GLU A 1 221 ? -14.171 1.529 29.623 1.00 88.81 221 GLU A O 1
ATOM 1616 N N . CYS A 1 222 ? -15.560 0.759 28.049 1.00 88.75 222 CYS A N 1
ATOM 1617 C CA . CYS A 1 222 ? -14.832 1.370 26.946 1.00 88.75 222 CYS A CA 1
ATOM 1618 C C . CYS A 1 222 ? -15.298 2.812 26.737 1.00 88.75 222 CYS A C 1
ATOM 1620 O O . CYS A 1 222 ? -16.468 3.053 26.425 1.00 88.75 222 CYS A O 1
ATOM 1622 N N . SER A 1 223 ? -14.367 3.761 26.808 1.00 87.88 223 SER A N 1
ATOM 1623 C CA . SER A 1 223 ? -14.585 5.159 26.448 1.00 87.88 223 SER A CA 1
ATOM 1624 C C . SER A 1 223 ? -13.385 5.714 25.683 1.00 87.88 223 SER A C 1
ATOM 1626 O O . SER A 1 223 ? -12.238 5.517 26.066 1.00 87.88 223 SER A O 1
ATOM 1628 N N . GLY A 1 224 ? -13.629 6.407 24.567 1.00 83.81 224 GLY A N 1
ATOM 1629 C CA . GLY A 1 224 ? -12.565 7.066 23.796 1.00 83.81 224 GLY A CA 1
ATOM 1630 C C . GLY A 1 224 ? -11.507 6.140 23.175 1.00 83.81 224 GLY A C 1
ATOM 1631 O O . GLY A 1 224 ? -10.427 6.623 22.860 1.00 83.81 224 GLY A O 1
ATOM 1632 N N . GLY A 1 225 ? -11.810 4.849 23.002 1.00 92.19 225 GLY A N 1
ATOM 1633 C CA . GLY A 1 225 ? -10.870 3.844 22.487 1.00 92.19 225 GLY A CA 1
ATOM 1634 C C . GLY A 1 225 ? -10.110 3.072 23.568 1.00 92.19 225 GLY A C 1
ATOM 1635 O O . GLY A 1 225 ? -9.380 2.158 23.223 1.00 92.19 225 GLY A O 1
ATOM 1636 N N . VAL A 1 226 ? -10.316 3.379 24.853 1.00 93.94 226 VAL A N 1
ATOM 1637 C CA . VAL A 1 226 ? -9.658 2.699 25.979 1.00 93.94 226 VAL A CA 1
ATOM 1638 C C . VAL A 1 226 ? -10.658 2.150 26.985 1.00 93.94 226 VAL A C 1
ATOM 1640 O O . VAL A 1 226 ? -11.772 2.658 27.116 1.00 93.94 226 VAL A O 1
ATOM 1643 N N . CYS A 1 227 ? -10.240 1.140 27.735 1.00 93.12 227 CYS A N 1
ATOM 1644 C CA . CYS A 1 227 ? -10.901 0.706 28.950 1.00 93.12 227 CYS A CA 1
ATOM 1645 C C . CYS A 1 227 ? -10.561 1.663 30.101 1.00 93.12 227 CYS A C 1
ATOM 1647 O O . CYS A 1 227 ? -9.399 1.958 30.386 1.00 93.12 227 CYS A O 1
ATOM 1649 N N . ILE A 1 228 ? -11.603 2.163 30.756 1.00 87.00 228 ILE A N 1
ATOM 1650 C CA . ILE A 1 228 ? -11.531 2.975 31.969 1.00 87.00 228 ILE A CA 1
ATOM 1651 C C . ILE A 1 228 ? -12.325 2.279 33.070 1.00 87.00 228 ILE A C 1
ATOM 1653 O O . ILE A 1 228 ? -13.295 1.587 32.776 1.00 87.00 228 ILE A O 1
ATOM 1657 N N . GLU A 1 229 ? -11.960 2.495 34.336 1.00 85.69 229 GLU A N 1
ATOM 1658 C CA . GLU A 1 229 ? -12.835 2.162 35.470 1.00 85.69 229 GLU A CA 1
ATOM 1659 C C . GLU A 1 229 ? -14.236 2.714 35.176 1.00 85.69 229 GLU A C 1
ATOM 1661 O O . GLU A 1 229 ? -14.382 3.916 34.925 1.00 85.69 229 GLU A O 1
ATOM 1666 N N . ALA A 1 230 ? -15.251 1.844 35.160 1.00 73.31 230 ALA A N 1
ATOM 1667 C CA . ALA A 1 230 ? -16.623 2.267 34.940 1.00 73.31 230 ALA A CA 1
ATOM 1668 C C . ALA A 1 230 ? -16.984 3.170 36.113 1.00 73.31 230 ALA A C 1
ATOM 1670 O O . ALA A 1 230 ? -17.057 2.703 37.253 1.00 73.31 230 ALA A O 1
ATOM 1671 N N . GLY A 1 231 ? -17.115 4.470 35.830 1.00 62.44 231 GLY A N 1
ATOM 1672 C CA . GLY A 1 231 ? -17.183 5.495 36.864 1.00 62.44 231 GLY A CA 1
ATOM 1673 C C . GLY A 1 231 ? -18.231 5.140 37.911 1.00 62.44 231 GLY A C 1
ATOM 1674 O O . GLY A 1 231 ? -19.294 4.624 37.549 1.00 62.44 231 GLY A O 1
ATOM 1675 N N . ASP A 1 232 ? -17.913 5.404 39.189 1.00 53.50 232 ASP A N 1
ATOM 1676 C CA . ASP A 1 232 ? -18.852 5.251 40.307 1.00 53.50 232 ASP A CA 1
ATOM 1677 C C . ASP A 1 232 ? -20.220 5.730 39.831 1.00 53.50 232 ASP A C 1
ATOM 1679 O O . ASP A 1 232 ? -20.364 6.885 39.420 1.00 53.50 232 ASP A O 1
ATOM 1683 N N . ARG A 1 233 ? -21.193 4.811 39.785 1.00 60.03 233 ARG A N 1
ATOM 1684 C CA . ARG A 1 233 ? -22.493 5.089 39.178 1.00 60.03 233 ARG A CA 1
ATOM 1685 C C . ARG A 1 233 ? -23.245 6.058 40.077 1.00 60.03 233 ARG A C 1
ATOM 1687 O O . ARG A 1 233 ? -24.058 5.646 40.903 1.00 60.03 233 ARG A O 1
ATOM 1694 N N . GLU A 1 234 ? -22.972 7.348 39.904 1.00 69.12 234 GLU A N 1
ATOM 1695 C CA . GLU A 1 234 ? -23.692 8.453 40.524 1.00 69.12 234 GLU A CA 1
ATOM 1696 C C . GLU A 1 234 ? -25.068 8.577 39.862 1.00 69.12 234 GLU A C 1
ATOM 1698 O O . GLU A 1 234 ? -25.395 9.543 39.175 1.00 69.12 234 GLU A O 1
ATOM 1703 N N . CYS A 1 235 ? -25.887 7.551 40.085 1.00 81.88 235 CYS A N 1
ATOM 1704 C CA . CYS A 1 235 ? -27.321 7.706 40.124 1.00 81.88 235 CYS A CA 1
ATOM 1705 C C . CYS A 1 235 ? -27.620 8.601 41.332 1.00 81.88 235 CYS A C 1
ATOM 1707 O O . CYS A 1 235 ? -27.375 8.217 42.479 1.00 81.88 235 CYS A O 1
ATOM 1709 N N . THR A 1 236 ? -28.108 9.808 41.068 1.00 87.62 236 THR A N 1
ATOM 1710 C CA . THR A 1 236 ? -28.531 10.761 42.098 1.00 87.62 236 THR A CA 1
ATOM 1711 C C . THR A 1 236 ? -30.033 10.952 42.018 1.00 87.62 236 THR A C 1
ATOM 1713 O O . THR A 1 236 ? -30.586 11.037 40.926 1.00 87.62 236 THR A O 1
ATOM 1716 N N . ASP A 1 237 ? -30.680 10.998 43.179 1.00 90.25 237 ASP A N 1
ATOM 1717 C CA . ASP A 1 237 ? -32.131 10.932 43.318 1.00 90.25 237 ASP A CA 1
ATOM 1718 C C . ASP A 1 237 ? -32.621 12.092 44.193 1.00 90.25 237 ASP A C 1
ATOM 1720 O O . ASP A 1 237 ? -32.086 12.312 45.282 1.00 90.25 237 ASP A O 1
ATOM 1724 N N . THR A 1 238 ? -33.587 12.889 43.728 1.00 94.31 238 THR A N 1
ATOM 1725 C CA . THR A 1 238 ? -33.980 14.120 44.446 1.00 94.31 238 THR A CA 1
ATOM 1726 C C . THR A 1 238 ? -34.943 13.906 45.616 1.00 94.31 238 THR A C 1
ATOM 1728 O O . THR A 1 238 ? -35.228 14.863 46.343 1.00 94.31 238 THR A O 1
ATOM 1731 N N . ASP A 1 239 ? -35.467 12.696 45.806 1.00 87.38 239 ASP A N 1
ATOM 1732 C CA . ASP A 1 239 ? -36.330 12.337 46.937 1.00 87.38 239 ASP A CA 1
ATOM 1733 C C . ASP A 1 239 ? -35.922 11.053 47.679 1.00 87.38 239 ASP A C 1
ATOM 1735 O O . ASP A 1 239 ? -36.699 10.509 48.468 1.00 87.38 239 ASP A O 1
ATOM 1739 N N . ASP A 1 240 ? -34.644 10.675 47.543 1.00 80.44 240 ASP A N 1
ATOM 1740 C CA . ASP A 1 240 ? -33.967 9.625 48.316 1.00 80.44 240 ASP A CA 1
ATOM 1741 C C . ASP A 1 240 ? -34.656 8.241 48.227 1.00 80.44 240 ASP A C 1
ATOM 1743 O O . ASP A 1 240 ? -34.790 7.511 49.219 1.00 80.44 240 ASP A O 1
ATOM 1747 N N . GLY A 1 241 ? -35.058 7.841 47.016 1.00 86.38 241 GLY A N 1
ATOM 1748 C CA . GLY A 1 241 ? -35.552 6.504 46.709 1.00 86.38 241 GLY A CA 1
ATOM 1749 C C . GLY A 1 241 ? -37.054 6.467 46.424 1.00 86.38 241 GLY A C 1
ATOM 1750 O O . GLY A 1 241 ? -37.602 7.313 45.744 1.00 86.38 241 GLY A O 1
ATOM 1751 N N . LYS A 1 242 ? -37.752 5.438 46.923 1.00 93.31 242 LYS A N 1
ATOM 1752 C CA . LYS A 1 242 ? -39.171 5.202 46.586 1.00 93.31 242 LYS A CA 1
ATOM 1753 C C . LYS A 1 242 ? -40.129 6.054 47.430 1.00 93.31 242 LYS A C 1
ATOM 1755 O O . LYS A 1 242 ? -40.538 5.616 48.514 1.00 93.31 242 LYS A O 1
ATOM 1760 N N . SER A 1 243 ? -40.541 7.207 46.920 1.00 92.81 243 SER A N 1
ATOM 1761 C CA . SER A 1 243 ? -41.445 8.188 47.505 1.00 92.81 243 SER A CA 1
ATOM 1762 C C . SER A 1 243 ? -42.628 8.616 46.602 1.00 92.81 243 SER A C 1
ATOM 1764 O O . SER A 1 243 ? -42.721 9.760 46.177 1.00 92.81 243 SER A O 1
ATOM 1766 N N . ARG A 1 244 ? -43.685 7.791 46.510 1.00 93.81 244 ARG A N 1
ATOM 1767 C CA . ARG A 1 244 ? -44.972 8.140 45.838 1.00 93.81 244 ARG A CA 1
ATOM 1768 C C . ARG A 1 244 ? -45.637 9.486 46.210 1.00 93.81 244 ARG A C 1
ATOM 1770 O O . ARG A 1 244 ? -46.653 9.829 45.619 1.00 93.81 244 ARG A O 1
ATOM 1777 N N . TYR A 1 245 ? -45.192 10.169 47.267 1.00 94.19 245 TYR A N 1
ATOM 1778 C CA . TYR A 1 245 ? -45.748 11.438 47.776 1.00 94.19 245 TYR A CA 1
ATOM 1779 C C . TYR A 1 245 ? -44.814 12.637 47.568 1.00 94.19 245 TYR A C 1
ATOM 1781 O O . TYR A 1 245 ? -45.155 13.762 47.940 1.00 94.19 245 TYR A O 1
ATOM 1789 N N . GLN A 1 246 ? -43.637 12.400 47.003 1.00 95.19 246 GLN A N 1
ATOM 1790 C CA . GLN A 1 246 ? -42.726 13.416 46.514 1.00 95.19 246 GLN A CA 1
ATOM 1791 C C . GLN A 1 246 ? -42.581 13.200 45.000 1.00 95.19 246 GLN A C 1
ATOM 1793 O O . GLN A 1 246 ? -43.125 12.247 44.452 1.00 95.19 246 GLN A O 1
ATOM 1798 N N . ARG A 1 247 ? -41.992 14.172 44.309 1.00 95.06 247 ARG A N 1
ATOM 1799 C CA . ARG A 1 247 ? -41.732 14.086 42.874 1.00 95.06 247 ARG A CA 1
ATOM 1800 C C . ARG A 1 247 ? -40.224 14.029 42.704 1.00 95.06 247 ARG A C 1
ATOM 1802 O O . ARG A 1 247 ? -39.566 15.069 42.820 1.00 95.06 247 ARG A O 1
ATOM 1809 N N . GLY A 1 248 ? -39.715 12.836 42.463 1.00 95.19 248 GLY A N 1
ATOM 1810 C CA . GLY A 1 248 ? -38.322 12.522 42.231 1.00 95.19 248 GLY A CA 1
ATOM 1811 C C . GLY A 1 248 ? -37.848 12.899 40.833 1.00 95.19 248 GLY A C 1
ATOM 1812 O O . GLY A 1 248 ? -38.609 13.144 39.889 1.00 95.19 248 GLY A O 1
ATOM 1813 N N . THR A 1 249 ? -36.536 13.005 40.702 1.00 95.50 249 THR A N 1
ATOM 1814 C CA . THR A 1 249 ? -35.812 13.101 39.440 1.00 95.50 249 THR A CA 1
ATOM 1815 C C . THR A 1 249 ? -34.496 12.389 39.648 1.00 95.50 249 THR A C 1
ATOM 1817 O O . THR A 1 249 ? -33.722 12.757 40.531 1.00 95.50 249 THR A O 1
ATOM 1820 N N . VAL A 1 250 ? -34.262 11.384 38.816 1.00 94.56 250 VAL A N 1
ATOM 1821 C CA . VAL A 1 250 ? -33.039 10.599 38.808 1.00 94.56 250 VAL A CA 1
ATOM 1822 C C . VAL A 1 250 ? -32.138 11.117 37.698 1.00 94.56 250 VAL A C 1
ATOM 1824 O O . VAL A 1 250 ? -32.527 11.067 36.531 1.00 94.56 250 VAL A O 1
ATOM 1827 N N . SER A 1 251 ? -30.938 11.577 38.051 1.00 90.06 251 SER A N 1
ATOM 1828 C CA . SER A 1 251 ? -29.839 11.842 37.110 1.00 90.06 251 SER A CA 1
ATOM 1829 C C . SER A 1 251 ? -28.852 10.678 37.134 1.00 90.06 251 SER A C 1
ATOM 1831 O O . SER A 1 251 ? -28.493 10.200 38.209 1.00 90.06 251 SER A O 1
ATOM 1833 N N . TYR A 1 252 ? -28.415 10.218 35.962 1.00 85.44 252 TYR A N 1
ATOM 1834 C CA . TYR A 1 252 ? -27.539 9.055 35.796 1.00 85.44 252 TYR A CA 1
ATOM 1835 C C . TYR A 1 252 ? -26.728 9.141 34.496 1.00 85.44 252 TYR A C 1
ATOM 1837 O O . TYR A 1 252 ? -27.109 9.841 33.562 1.00 85.44 252 TYR A O 1
ATOM 1845 N N . TRP A 1 253 ? -25.623 8.400 34.408 1.00 74.06 253 TRP A N 1
ATOM 1846 C CA . TRP A 1 253 ? -24.726 8.426 33.247 1.00 74.06 253 TRP A CA 1
ATOM 1847 C C . TRP A 1 253 ? -24.828 7.146 32.411 1.00 74.06 253 TRP A C 1
ATOM 1849 O O . TRP A 1 253 ? -24.884 6.043 32.957 1.00 74.06 253 TRP A O 1
ATOM 1859 N N . VAL A 1 254 ? -24.830 7.286 31.082 1.00 69.81 254 VAL A N 1
ATOM 1860 C CA . VAL A 1 254 ? -24.754 6.163 30.130 1.00 69.81 254 VAL A CA 1
ATOM 1861 C C . VAL A 1 254 ? -23.820 6.541 28.984 1.00 69.81 254 VAL A C 1
ATOM 1863 O O . VAL A 1 254 ? -24.090 7.491 28.256 1.00 69.81 254 VAL A O 1
ATOM 1866 N N . GLY A 1 255 ? -22.721 5.799 28.804 1.00 63.69 255 GLY A N 1
ATOM 1867 C CA . GLY A 1 255 ? -21.790 6.016 27.686 1.00 63.69 255 GLY A CA 1
ATOM 1868 C C . GLY A 1 255 ? -21.152 7.412 27.660 1.00 63.69 255 GLY A C 1
ATOM 1869 O O . GLY A 1 255 ? -20.908 7.952 26.585 1.00 63.69 255 GLY A O 1
ATOM 1870 N N . GLY A 1 256 ? -20.929 8.014 28.833 1.00 64.88 256 GLY A N 1
ATOM 1871 C CA . GLY A 1 256 ? -20.389 9.370 28.967 1.00 64.88 256 GLY A CA 1
ATOM 1872 C C . GLY A 1 256 ? -21.394 10.514 28.766 1.00 64.88 256 GLY A C 1
ATOM 1873 O O . GLY A 1 256 ? -20.987 11.672 28.845 1.00 64.88 256 GLY A O 1
ATOM 1874 N N . GLU A 1 257 ? -22.684 10.233 28.550 1.00 67.75 257 GLU A N 1
ATOM 1875 C CA . GLU A 1 257 ? -23.751 11.246 28.533 1.00 67.75 257 GLU A CA 1
ATOM 1876 C C . GLU A 1 257 ? -24.560 11.229 29.843 1.00 67.75 257 GLU A C 1
ATOM 1878 O O . GLU A 1 257 ? -24.928 10.163 30.342 1.00 67.75 257 GLU A O 1
ATOM 1883 N N . GLU A 1 258 ? -24.852 12.415 30.390 1.00 82.06 258 GLU A N 1
ATOM 1884 C CA . GLU A 1 258 ? -25.766 12.592 31.525 1.00 82.06 258 GLU A CA 1
ATOM 1885 C C . GLU A 1 258 ? -27.217 12.547 31.026 1.00 82.06 258 GLU A C 1
ATOM 1887 O O . GLU A 1 258 ? -27.636 13.352 30.188 1.00 82.06 258 GLU A O 1
ATOM 1892 N N . LEU A 1 259 ? -27.993 11.611 31.562 1.00 86.00 259 LEU A N 1
ATOM 1893 C CA . LEU A 1 259 ? -29.417 11.438 31.311 1.00 86.00 259 LEU A CA 1
ATOM 1894 C C . LEU A 1 259 ? -30.202 11.712 32.596 1.00 86.00 259 LEU A C 1
ATOM 1896 O O . LEU A 1 259 ? -29.686 11.575 33.704 1.00 86.00 259 LEU A O 1
ATOM 1900 N N . SER A 1 260 ? -31.472 12.088 32.450 1.00 92.94 260 SER A N 1
ATOM 1901 C CA . SER A 1 260 ? -32.379 12.218 33.591 1.00 92.94 260 SER A CA 1
ATOM 1902 C C . SER A 1 260 ? -33.796 11.764 33.262 1.00 92.94 260 SER A C 1
ATOM 1904 O O . SER A 1 260 ? -34.286 11.947 32.147 1.00 92.94 260 SER A O 1
ATOM 1906 N N . GLU A 1 261 ? -34.452 11.176 34.257 1.00 94.56 261 GLU A N 1
ATOM 1907 C CA . GLU A 1 261 ? -35.860 10.785 34.235 1.00 94.56 261 GLU A CA 1
ATOM 1908 C C . GLU A 1 261 ? -36.553 11.333 35.489 1.00 94.56 261 GLU A C 1
ATOM 1910 O O . GLU A 1 261 ? -35.928 11.540 36.526 1.00 94.56 261 GLU A O 1
ATOM 1915 N N . THR A 1 262 ? -37.854 11.589 35.393 1.00 96.44 262 THR A N 1
ATOM 1916 C CA . THR A 1 262 ? -38.650 12.245 36.441 1.00 96.44 262 THR A CA 1
ATOM 1917 C C . THR A 1 262 ? -39.941 11.471 36.649 1.00 96.44 262 THR A C 1
ATOM 1919 O O . THR A 1 262 ? -40.535 10.993 35.671 1.00 96.44 262 THR A O 1
ATOM 1922 N N . ASP A 1 263 ? -40.400 11.405 37.898 1.00 97.38 263 ASP A N 1
ATOM 1923 C CA . ASP A 1 263 ? -41.666 10.760 38.233 1.00 97.38 263 ASP A CA 1
ATOM 1924 C C . ASP A 1 263 ? -42.839 11.381 37.483 1.00 97.38 263 ASP A C 1
ATOM 1926 O O . ASP A 1 263 ? -42.914 12.589 37.221 1.00 97.38 263 ASP A O 1
ATOM 1930 N N . LYS A 1 264 ? -43.777 10.520 37.102 1.00 97.38 264 LYS A N 1
ATOM 1931 C CA . LYS A 1 264 ? -44.933 10.904 36.294 1.00 97.38 264 LYS A CA 1
ATOM 1932 C C . LYS A 1 264 ? -46.120 10.024 36.613 1.00 97.38 264 LYS A C 1
ATOM 1934 O O . LYS A 1 264 ? -45.974 8.835 36.864 1.00 97.38 264 LYS A O 1
ATOM 1939 N N . CYS A 1 265 ? -47.316 10.594 36.543 1.00 97.62 265 CYS A N 1
ATOM 1940 C CA . CYS A 1 265 ? -48.533 9.814 36.715 1.00 97.62 265 CYS A CA 1
ATOM 1941 C C . CYS A 1 265 ? -48.628 8.733 35.638 1.00 97.62 265 CYS A C 1
ATOM 1943 O O . CYS A 1 265 ? -48.584 9.033 34.441 1.00 97.62 265 CYS A O 1
ATOM 1945 N N . TYR A 1 266 ? -48.741 7.481 36.078 1.00 96.56 266 TYR A N 1
ATOM 1946 C CA . TYR A 1 266 ? -49.006 6.351 35.198 1.00 96.56 266 TYR A CA 1
ATOM 1947 C C . TYR A 1 266 ? -50.489 6.347 34.802 1.00 96.56 266 TYR A C 1
ATOM 1949 O O . TYR A 1 266 ? -50.829 6.245 33.621 1.00 96.56 266 TYR A O 1
ATOM 1957 N N . ASP A 1 267 ? -51.359 6.567 35.788 1.00 95.44 267 ASP A N 1
ATOM 1958 C CA . ASP A 1 267 ? -52.783 6.857 35.633 1.00 95.44 267 ASP A CA 1
ATOM 1959 C C . ASP A 1 267 ? -53.264 7.810 36.751 1.00 95.44 267 ASP A C 1
ATOM 1961 O O . ASP A 1 267 ? -52.468 8.573 37.297 1.00 95.44 267 ASP A O 1
ATOM 1965 N N . GLN A 1 268 ? -54.570 7.855 37.041 1.00 94.25 268 GLN A N 1
ATOM 1966 C CA . GLN A 1 268 ? -55.124 8.744 38.075 1.00 94.25 268 GLN A CA 1
ATOM 1967 C C . GLN A 1 268 ? -54.817 8.273 39.501 1.00 94.25 268 GLN A C 1
ATOM 1969 O O . GLN A 1 268 ? -54.769 9.105 40.402 1.00 94.25 268 GLN A O 1
ATOM 1974 N N . ASP A 1 269 ? -54.573 6.977 39.696 1.00 95.12 269 ASP A N 1
ATOM 1975 C CA . ASP A 1 269 ? -54.471 6.346 41.013 1.00 95.12 269 ASP A CA 1
ATOM 1976 C C . ASP A 1 269 ? -53.035 5.852 41.299 1.00 95.12 269 ASP A C 1
ATOM 1978 O O . ASP A 1 269 ? -52.781 5.232 42.334 1.00 95.12 269 ASP A O 1
ATOM 1982 N N . SER A 1 270 ? -52.075 6.106 40.395 1.00 95.69 270 SER A N 1
ATOM 1983 C CA . SER A 1 270 ? -50.698 5.615 40.521 1.00 95.69 270 SER A CA 1
ATOM 1984 C C . SER A 1 270 ? -49.612 6.489 39.874 1.00 95.69 270 SER A C 1
ATOM 1986 O O . SER A 1 270 ? -49.782 7.094 38.809 1.00 95.69 270 SER A O 1
ATOM 1988 N N . VAL A 1 271 ? -48.448 6.501 40.525 1.00 96.81 271 VAL A N 1
ATOM 1989 C CA . VAL A 1 271 ? -47.202 7.135 40.073 1.00 96.81 271 VAL A CA 1
ATOM 1990 C C . VAL A 1 271 ? -46.337 6.080 39.374 1.00 96.81 271 VAL A C 1
ATOM 1992 O O . VAL A 1 271 ? -46.162 4.980 39.902 1.00 96.81 271 VAL A O 1
ATOM 1995 N N . LEU A 1 272 ? -45.788 6.397 38.195 1.00 96.94 272 LEU A N 1
ATOM 1996 C CA . LEU A 1 272 ? -44.585 5.730 37.705 1.00 96.94 272 LEU A CA 1
ATOM 1997 C C . LEU A 1 272 ? -43.390 6.385 38.392 1.00 96.94 272 LEU A C 1
ATOM 1999 O O . LEU A 1 272 ? -43.031 7.518 38.072 1.00 96.94 272 LEU A O 1
ATOM 2003 N N . GLU A 1 273 ? -42.811 5.610 39.289 1.00 96.44 273 GLU A N 1
ATOM 2004 C CA . GLU A 1 273 ? -41.653 5.927 40.098 1.00 96.44 273 GLU A CA 1
ATOM 2005 C C . GLU A 1 273 ? -40.354 5.608 39.355 1.00 96.44 273 GLU A C 1
ATOM 2007 O O . GLU A 1 273 ? -40.224 4.520 38.768 1.00 96.44 273 GLU A O 1
ATOM 2012 N N . VAL A 1 274 ? -39.375 6.499 39.464 1.00 94.94 274 VAL A N 1
ATOM 2013 C CA . VAL A 1 274 ? -37.987 6.312 39.043 1.00 94.94 274 VAL A CA 1
ATOM 2014 C C . VAL A 1 274 ? -37.081 6.604 40.235 1.00 94.94 274 VAL A C 1
ATOM 2016 O O . VAL A 1 274 ? -37.176 7.674 40.812 1.00 94.94 274 VAL A O 1
ATOM 2019 N N . TRP A 1 275 ? -36.202 5.671 40.605 1.00 94.62 275 TRP A N 1
ATOM 2020 C CA . TRP A 1 275 ? -35.347 5.821 41.793 1.00 94.62 275 TRP A CA 1
ATOM 2021 C C . TRP A 1 275 ? -33.940 5.254 41.579 1.00 94.62 275 TRP A C 1
ATOM 2023 O O . TRP A 1 275 ? -33.729 4.398 40.713 1.00 94.62 275 TRP A O 1
ATOM 2033 N N . CYS A 1 276 ? -32.992 5.631 42.436 1.00 90.94 276 CYS A N 1
ATOM 2034 C CA . CYS A 1 276 ? -31.654 5.028 42.464 1.00 90.94 276 CYS A CA 1
ATOM 2035 C C . CYS A 1 276 ? -31.572 3.784 43.363 1.00 90.94 276 CYS A C 1
ATOM 2037 O O . CYS A 1 276 ? -31.995 3.788 44.521 1.00 90.94 276 CYS A O 1
ATOM 2039 N N . THR A 1 277 ? -31.053 2.676 42.830 1.00 85.06 277 THR A N 1
ATOM 2040 C CA . THR A 1 277 ? -30.897 1.409 43.563 1.00 85.06 277 THR A CA 1
ATOM 2041 C C . THR A 1 277 ? -29.632 1.379 44.429 1.00 85.06 277 THR A C 1
ATOM 2043 O O . THR A 1 277 ? -28.716 2.180 44.264 1.00 85.06 277 THR A O 1
ATOM 2046 N N . GLU A 1 278 ? -29.540 0.396 45.336 1.00 78.69 278 GLU A N 1
ATOM 2047 C CA . GLU A 1 278 ? -28.354 0.180 46.188 1.00 78.69 278 GLU A CA 1
ATOM 2048 C C . GLU A 1 278 ? -27.067 -0.138 45.391 1.00 78.69 278 GLU A C 1
ATOM 2050 O O . GLU A 1 278 ? -25.971 0.045 45.913 1.00 78.69 278 GLU A O 1
ATOM 2055 N N . ASP A 1 279 ? -27.185 -0.599 44.138 1.00 73.31 279 ASP A N 1
ATOM 2056 C CA . ASP A 1 279 ? -26.078 -0.839 43.196 1.00 73.31 279 ASP A CA 1
ATOM 2057 C C . ASP A 1 279 ? -25.806 0.341 42.233 1.00 73.31 279 ASP A C 1
ATOM 2059 O O . ASP A 1 279 ? -25.076 0.186 41.250 1.00 73.31 279 ASP A O 1
ATOM 2063 N N . GLY A 1 280 ? -26.402 1.511 42.496 1.00 75.06 280 GLY A N 1
ATOM 2064 C CA . GLY A 1 280 ? -26.223 2.727 41.697 1.00 75.06 280 GLY A CA 1
ATOM 2065 C C . GLY A 1 280 ? -26.855 2.662 40.303 1.00 75.06 280 GLY A C 1
ATOM 2066 O O . GLY A 1 280 ? -26.456 3.409 39.416 1.00 75.06 280 GLY A O 1
ATOM 2067 N N . SER A 1 281 ? -27.811 1.760 40.064 1.00 81.19 281 SER A N 1
ATOM 2068 C CA . SER A 1 281 ? -28.552 1.687 38.800 1.00 81.19 281 SER A CA 1
ATOM 2069 C C . SER A 1 281 ? -29.939 2.333 38.915 1.00 81.19 281 SER A C 1
ATOM 2071 O O . SER A 1 281 ? -30.441 2.603 40.007 1.00 81.19 281 SER A O 1
ATOM 2073 N N . VAL A 1 282 ? -30.559 2.635 37.770 1.00 88.00 282 VAL A N 1
ATOM 2074 C CA . VAL A 1 282 ? -31.892 3.254 37.727 1.00 88.00 282 VAL A CA 1
ATOM 2075 C C . VAL A 1 282 ? -32.967 2.176 37.831 1.00 88.00 282 VAL A C 1
ATOM 2077 O O . VAL A 1 282 ? -33.056 1.278 36.989 1.00 88.00 282 VAL A O 1
ATOM 2080 N N . GLY A 1 283 ? -33.806 2.272 38.858 1.00 89.69 283 GLY A N 1
ATOM 2081 C CA . GLY A 1 283 ? -34.989 1.441 39.039 1.00 89.69 283 GLY A CA 1
ATOM 2082 C C . GLY A 1 283 ? -36.265 2.140 38.570 1.00 89.69 283 GLY A C 1
ATOM 2083 O O . GLY A 1 283 ? -36.387 3.355 38.667 1.00 89.69 283 GLY A O 1
ATOM 2084 N N . PHE A 1 284 ? -37.231 1.351 38.092 1.00 94.50 284 PHE A N 1
ATOM 2085 C CA . PHE A 1 284 ? -38.550 1.821 37.652 1.00 94.50 284 PHE A CA 1
ATOM 2086 C C . PHE A 1 284 ? -39.662 0.951 38.241 1.00 94.50 284 PHE A C 1
ATOM 2088 O O . PHE A 1 284 ? -39.515 -0.272 38.350 1.00 94.50 284 PHE A O 1
ATOM 2095 N N . GLY A 1 285 ? -40.804 1.546 38.581 1.00 95.00 285 GLY A N 1
ATOM 2096 C CA . GLY A 1 285 ? -41.933 0.817 39.161 1.00 95.00 285 GLY A CA 1
ATOM 2097 C C . GLY A 1 285 ? -43.204 1.649 39.241 1.00 95.00 285 GLY A C 1
ATOM 2098 O O . GLY A 1 285 ? -43.172 2.855 39.058 1.00 95.00 285 GLY A O 1
ATOM 2099 N N . ILE A 1 286 ? -44.337 0.999 39.500 1.00 96.81 286 ILE A N 1
ATOM 2100 C CA . ILE A 1 286 ? -45.622 1.682 39.686 1.00 96.81 286 ILE A CA 1
ATOM 2101 C C . ILE A 1 286 ? -45.969 1.635 41.174 1.00 96.81 286 ILE A C 1
ATOM 2103 O O . ILE A 1 286 ? -45.978 0.551 41.767 1.00 96.81 286 ILE A O 1
ATOM 2107 N N . LEU A 1 287 ? -46.242 2.795 41.771 1.00 95.81 287 LEU A N 1
ATOM 2108 C CA . LEU A 1 287 ? -46.704 2.930 43.149 1.00 95.81 287 LEU A CA 1
ATOM 2109 C C . LEU A 1 287 ? -48.151 3.431 43.162 1.00 95.81 287 LEU A C 1
ATOM 2111 O O . LEU A 1 287 ? -48.447 4.524 42.687 1.00 95.81 287 LEU A O 1
ATOM 2115 N N . GLU A 1 288 ? -49.053 2.631 43.731 1.00 96.31 288 GLU A N 1
ATOM 2116 C CA . GLU A 1 288 ? -50.449 3.025 43.950 1.00 96.31 288 GLU A CA 1
ATOM 2117 C C . GLU A 1 288 ? -50.543 4.103 45.045 1.00 96.31 288 GLU A C 1
ATOM 2119 O O . GLU A 1 288 ? -49.924 3.988 46.118 1.00 96.31 288 GLU A O 1
ATOM 2124 N N . CYS A 1 289 ? -51.344 5.133 44.778 1.00 94.38 289 CYS A N 1
ATOM 2125 C CA . CYS A 1 289 ? -51.795 6.103 45.767 1.00 94.38 289 CYS A CA 1
ATOM 2126 C C . CYS A 1 289 ? -52.742 5.426 46.775 1.00 94.38 289 CYS A C 1
ATOM 2128 O O . CYS A 1 289 ? -53.380 4.416 46.471 1.00 94.38 289 CYS A O 1
ATOM 2130 N N . TYR A 1 290 ? -52.811 5.937 48.007 1.00 91.69 290 TYR A N 1
ATOM 2131 C CA . TYR A 1 290 ? -53.717 5.377 49.016 1.00 91.69 290 TYR A CA 1
ATOM 2132 C C . TYR A 1 290 ? -55.157 5.885 48.840 1.00 91.69 290 TYR A C 1
ATOM 2134 O O . TYR A 1 290 ? -55.408 6.845 48.118 1.00 91.69 290 TYR A O 1
ATOM 2142 N N . ASP A 1 291 ? -56.116 5.211 49.490 1.00 83.88 291 ASP A N 1
ATOM 2143 C CA . ASP A 1 291 ? -57.555 5.480 49.358 1.00 83.88 291 ASP A CA 1
ATOM 2144 C C . ASP A 1 291 ? -57.883 6.990 49.397 1.00 83.88 291 ASP A C 1
ATOM 2146 O O . ASP A 1 291 ? -57.686 7.648 50.418 1.00 83.88 291 ASP A O 1
ATOM 2150 N N . SER A 1 292 ? -58.480 7.499 48.311 1.00 84.50 292 SER A N 1
ATOM 2151 C CA . SER A 1 292 ? -58.888 8.900 48.063 1.00 84.50 292 SER A CA 1
ATOM 2152 C C . SER A 1 292 ? -57.795 9.938 47.756 1.00 84.50 292 SER A C 1
ATOM 2154 O O . SER A 1 292 ? -58.131 11.108 47.556 1.00 84.50 292 SER A O 1
ATOM 2156 N N . ASP A 1 293 ? -56.540 9.519 47.616 1.00 93.31 293 ASP A N 1
ATOM 2157 C CA . ASP A 1 293 ? -55.489 10.311 46.968 1.00 93.31 293 ASP A CA 1
ATOM 2158 C C . ASP A 1 293 ? -55.505 10.073 45.440 1.00 93.31 293 ASP A C 1
ATOM 2160 O O . ASP A 1 293 ? -55.930 9.011 44.985 1.00 93.31 293 ASP A O 1
ATOM 2164 N N . TRP A 1 294 ? -55.015 11.027 44.642 1.00 94.94 294 TRP A N 1
ATOM 2165 C CA . TRP A 1 294 ? -54.800 10.865 43.190 1.00 94.94 294 TRP A CA 1
ATOM 2166 C C . TRP A 1 294 ? -53.403 11.332 42.783 1.00 94.94 294 TRP A C 1
ATOM 2168 O O . TRP A 1 294 ? -52.815 12.186 43.447 1.00 94.94 294 TRP A O 1
ATOM 2178 N N . CYS A 1 295 ? -52.880 10.829 41.665 1.00 95.81 295 CYS A N 1
ATOM 2179 C CA . CYS A 1 295 ? -51.629 11.337 41.113 1.00 95.81 295 CYS A CA 1
ATOM 2180 C C . CYS A 1 295 ? -51.820 12.689 40.407 1.00 95.81 295 CYS A C 1
ATOM 2182 O O . CYS A 1 295 ? -52.646 12.830 39.501 1.00 95.81 2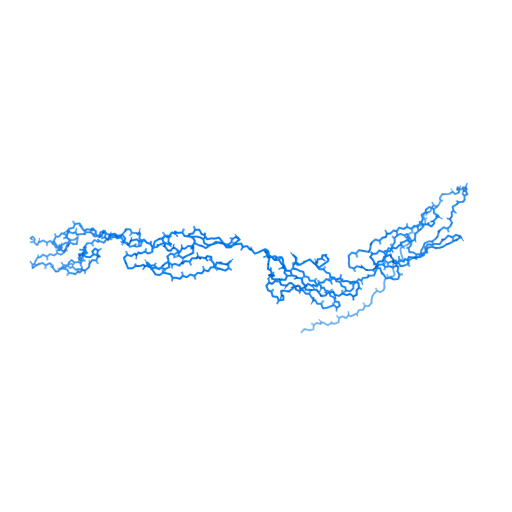95 CYS A O 1
ATOM 2184 N N . GLU A 1 296 ? -51.004 13.674 40.780 1.00 95.56 296 GLU A N 1
ATOM 2185 C CA . GLU A 1 296 ? -50.896 14.980 40.133 1.00 95.56 296 GLU A CA 1
ATOM 2186 C C . GLU A 1 296 ? -49.416 15.392 40.036 1.00 95.56 296 GLU A C 1
ATOM 2188 O O . GLU A 1 296 ? -48.658 15.260 40.990 1.00 95.56 296 GLU A O 1
ATOM 2193 N N . ASP A 1 297 ? -48.982 15.840 38.851 1.00 94.44 297 ASP A N 1
ATOM 2194 C CA . ASP A 1 297 ? -47.581 16.198 38.530 1.00 94.44 297 ASP A CA 1
ATOM 2195 C C . ASP A 1 297 ? -46.513 15.154 38.939 1.00 94.44 297 ASP A C 1
ATOM 2197 O O . ASP A 1 297 ? -45.375 15.499 39.235 1.00 94.44 297 ASP A O 1
ATOM 2201 N N . GLY A 1 298 ? -46.858 13.863 38.927 1.00 94.50 298 GLY A N 1
ATOM 2202 C CA . GLY A 1 298 ? -45.917 12.785 39.251 1.00 94.50 298 GLY A CA 1
ATOM 2203 C C . GLY A 1 298 ? -45.809 12.432 40.732 1.00 94.50 298 GLY A C 1
ATOM 2204 O O . GLY A 1 298 ? -44.969 11.616 41.068 1.00 94.50 298 GLY A O 1
ATOM 2205 N N . ALA A 1 299 ? -46.674 12.968 41.596 1.00 96.06 299 ALA A N 1
ATOM 2206 C CA . ALA A 1 299 ? -46.791 12.542 42.989 1.00 96.06 299 ALA A CA 1
ATOM 2207 C C . ALA A 1 299 ? -48.261 12.307 43.371 1.00 96.06 299 ALA A C 1
ATOM 2209 O O . ALA A 1 299 ? -49.169 12.946 42.838 1.00 96.06 299 ALA A O 1
ATOM 2210 N N . CYS A 1 300 ? -48.520 11.421 44.328 1.00 95.88 300 CYS A N 1
ATOM 2211 C CA . CYS A 1 300 ? -49.830 11.294 44.955 1.00 95.88 300 CYS A CA 1
ATOM 2212 C C . CYS A 1 300 ? -50.135 12.547 45.789 1.00 95.88 300 CYS A C 1
ATOM 2214 O O . CYS A 1 300 ? -49.336 12.975 46.623 1.00 95.88 300 CYS A O 1
ATOM 2216 N N . THR A 1 301 ? -51.322 13.112 45.602 1.00 93.19 301 THR A N 1
ATOM 2217 C CA . THR A 1 301 ? -51.830 14.265 46.349 1.00 93.19 301 THR A CA 1
ATOM 2218 C C . THR A 1 301 ? -53.134 13.901 47.045 1.00 93.19 301 THR A C 1
ATOM 2220 O O . THR A 1 301 ? -53.937 13.127 46.523 1.00 93.19 301 THR A O 1
ATOM 2223 N N . SER A 1 302 ? -53.332 14.428 48.252 1.00 85.62 302 SER A N 1
ATOM 2224 C CA . SER A 1 302 ? -54.454 14.021 49.097 1.00 85.62 302 SER A CA 1
ATOM 2225 C C . SER A 1 302 ? -55.736 14.797 48.818 1.00 85.62 302 SER A C 1
ATOM 2227 O O . SER A 1 302 ? -55.717 16.030 48.756 1.00 85.62 302 SER A O 1
ATOM 2229 N N . GLY A 1 303 ? -56.856 14.075 48.738 1.00 69.12 303 GLY A N 1
ATOM 2230 C CA . GLY A 1 303 ? -58.160 14.643 48.414 1.00 69.12 303 GLY A CA 1
ATOM 2231 C C . GLY A 1 303 ? -58.713 15.626 49.448 1.00 69.12 303 GLY A C 1
ATOM 2232 O O . GLY A 1 303 ? -58.934 15.281 50.610 1.00 69.12 303 GLY A O 1
ATOM 2233 N N . SER A 1 304 ? -58.970 16.856 48.987 1.00 57.00 304 SER A N 1
ATOM 2234 C CA . SER A 1 304 ? -59.611 17.955 49.733 1.00 57.00 304 SER A CA 1
ATOM 2235 C C . SER A 1 304 ? -61.140 17.885 49.758 1.00 57.00 304 SER A C 1
ATOM 2237 O O . SER A 1 304 ? -61.708 17.764 48.647 1.00 57.00 304 SER A O 1
#

Foldseek 3Di:
DDDDDDDDDDDDDDDDDDDDDDDDDDDDDDDQWAWDKDVAFDDQADWIWIDTPVDIDTWDAPDPFQWIFDWGDDSNDIDTDTGGADQQFTHDPRHTDGHQKHWPDDDFALQDWIWIHHPNDIDTWDDPDFFWIFTWDADPVGIDTDIDGADPQWTDDNRHTHGLFAWDKDVAFPALADWIWTDGDPDIDTWDDPDFFWIWDWGDDPRDIDTDIDGHDDQWTDAPRHTDRPPQWPFDWPPAFDALADKIKTWTDDRRDIDIDIWDAPDFFWIFDWGADPSSDIDTDIDGHDDQWTDDPRHTDHHD

pLDDT: mean 85.09, std 16.99, range [35.22, 98.5]

Secondary structure (DSSP, 8-state):
----------------PPP----------------B-SS-SS-TTS----EETTEE---EEETTTTEEEEEEEETTEEEEEEEEPPTTEEEETTEEEE-SEEESSSS--TTS--EEEETTEEEE-EESSSSEEEEEEEETTEEEEEEEEPPTTEEEETTEEEE-PPEE-SS-SS-TTS--EEEETTEEEE-EEEETTEEEEEEEETTEEEEEEEEPPTTEEEETTEEEE------EETTSS--TTS--EEEEEETTEEEEEE-EESSSSEEEEEEE-TTSPEEEEEEEPPTTEEEETTEEEE--

=== Feature glossary ===
Legend for the data blocks above and below:

— What the protein is —

Sequence gives the chain of amino acids in standard one-letter code (A=alanine, C=cysteine, …, Y=tyrosine), read N→C. It is the only feature that is directly encoded by the gene; all structural features are derived from the folded form of this sequence.

The annotation block draws on four external resources. InterPro: which protein families and domains the sequence belongs to. GO: standardized terms for what the protein does, what process it participates in, and where in the cell it acts. CATH: which structural fold it has in the CATH hierarchy. Organism: the species of origin.

— Where its atoms are —

Atomic coordinates in PDBx/mmCIF format — the same representation the Protein Data Bank distributes. Each line of the _atom_site loop places one backbone atom in Cartesian space (units: ångströms, origin: arbitrary).

Six rendered views show the 3D structure from the faces of a cube — i.e. along ±x, ±y, ±z. Rendering representation is drawn randomly per protein from cartoon (secondary-structure ribbons), sticks (backbone bonds), or molecular surface; coloring is either N→C rainbow (blue at the N-terminus through red at the C-terminus) or one color per chain.

— Local backbone conformation —

DSSP 8-state secondary structure assigns each residue one of H (α-helix), G (3₁₀-helix), I (π-helix), E (extended β-strand), B (isolated β-bridge), T (hydrogen-bonded turn), S (bend), or '-' (coil). The assignment is computed from backbone hydrogen-bond geometry via the Kabsch–Sander algorithm.

P-SEA three-state annotation labels each residue as helix, strand, or coil based purely on the geometry of the Cα trace. It serves as a fallback when the full backbone (and thus DSSP) is unavailable.

φ (phi) and ψ (psi) are the two rotatable backbone dihedrals per residue: φ is the C(i-1)–N–Cα–C torsion, ψ is the N–Cα–C–N(i+1) torsion, both in degrees on (−180°, 180°]. α-helical residues cluster near (−60°, −45°); β-strand residues near (−120°, +130°). A Ramachandran plot is simply a scatter of (φ, ψ) for every residue.

— Global shape and packing —

Radius of gyration (Rg) is the root-mean-square distance of Cα atoms from their centroid — a single number for overall size and compactness. A globular domain of N residues has Rg ≈ 2.2·N^0.38 Å; an extended or disordered chain has a much larger Rg. The Cα contact count is the number of residue pairs whose Cα atoms are within 8 Å and are more than four positions apart in sequence — a standard proxy for tertiary packing density. The bounding box is the smallest axis-aligned box enclosing all Cα atoms.

Accessible surface area quantifies burial. A residue with SASA near zero is packed into the hydrophobic core; one with SASA >100 Å² sits on the surface. Computed here via the Shrake–Rupley numerical algorithm with a 1.4 Å probe.

The contact map is a binary N×N matrix image: pixel (i, j) is dark where Cα_i and Cα_j are within 8 Å and |i−j|>4. Because the |i−j|>4 filter removes local helical contacts, off-diagonal stripes parallel to the main diagonal indicate parallel β-sheets; stripes perpendicular to it indicate antiparallel β-sheets. The Ramachandran plot scatters every residue's (φ, ψ) pair against the sterically allowed regions. The PAE heatmap renders the predicted-aligned-error matrix.

— Structural neighborhood —

A 3Di character summarizes, for each residue, the relative orientation of the Cα frame of its nearest spatial neighbor. Because it encodes fold topology rather than chemistry, 3Di alignments detect remote structural similarity that sequence alignment misses.

Structural nearest neighbors (via Foldseek easy-search vs the PDB). Reported per hit: target PDB id, E-value, and alignment TM-score. A TM-score above ~0.5 is the conventional threshold for 'same fold'.

— Confidence and disorder —

For AlphaFold models, the B-factor field carries pLDDT — the model's own estimate of local accuracy on a 0–100 scale. Regions with pLDDT<50 should be treated as essentially unmodeled; they often correspond to intrinsically disordered segments.

B-factor (Debye–Waller factor) reflects atomic displacement in the crystal lattice. It is an experimental observable (units Å²), not a prediction; low values mean the atom is pinned down, high values mean it moves or is heterogeneous across the crystal.

Predicted Aligned Error (PAE) is an AlphaFold confidence matrix: entry (i, j) is the expected error in the position of residue j, in ångströms, when the prediction is superimposed on the true structure at residue i. Low PAE within a block of residues means that block is internally rigid and well-predicted; high PAE between two blocks means their relative placement is uncertain even if each block individually is confident.